Protein AF-A0A2M7YYC1-F1 (afdb_monomer)

Mean predicted aligned error: 11.72 Å

Nearest PDB structures (foldseek):
  7w41-assembly1_A  TM=3.261E-01  e=6.614E+00  Homo sapiens
  8bqs-assembly1_Dc  TM=2.582E-01  e=4.951E+00  Tetrahymena thermophila SB210
  7e6t-assembly1_B  TM=1.106E-01  e=4.410E+00  Homo sapiens

Radius of gyration: 25.17 Å; Cα contacts (8 Å, |Δi|>4): 325; chains: 1; bounding box: 68×41×92 Å

pLDDT: mean 75.89, std 20.36, range [28.2, 98.0]

Structure (mmCIF, N/CA/C/O backbone):
data_AF-A0A2M7YYC1-F1
#
_entry.id   AF-A0A2M7YYC1-F1
#
loop_
_atom_site.group_PDB
_atom_site.id
_atom_site.type_symbol
_atom_site.label_atom_id
_atom_site.label_alt_id
_atom_site.label_comp_id
_atom_site.label_asym_id
_atom_site.label_entity_id
_atom_site.label_seq_id
_atom_site.pdbx_PDB_ins_code
_atom_site.Cartn_x
_atom_site.Cartn_y
_atom_site.Cartn_z
_atom_site.occupancy
_atom_site.B_iso_or_equiv
_atom_site.auth_seq_id
_atom_site.auth_comp_id
_atom_site.auth_asym_id
_atom_site.auth_atom_id
_atom_site.pdbx_PDB_model_num
ATOM 1 N N . MET A 1 1 ? -9.975 9.500 -14.249 1.00 48.72 1 MET A N 1
ATOM 2 C CA . MET A 1 1 ? -8.578 9.624 -13.767 1.00 48.72 1 MET A CA 1
ATOM 3 C C . MET A 1 1 ? -7.617 8.650 -14.474 1.00 48.72 1 MET A C 1
ATOM 5 O O . MET A 1 1 ? -6.516 8.455 -13.987 1.00 48.72 1 MET A O 1
ATOM 9 N N . GLN A 1 2 ? -7.988 8.057 -15.621 1.00 41.44 2 GLN A N 1
ATOM 10 C CA . GLN A 1 2 ? -7.244 6.941 -16.237 1.00 41.44 2 GLN A CA 1
ATOM 11 C C . GLN A 1 2 ? -5.957 7.333 -17.002 1.00 41.44 2 GLN A C 1
ATOM 13 O O . GLN A 1 2 ? -5.265 6.436 -17.459 1.00 41.44 2 GLN A O 1
ATOM 18 N N . GLY A 1 3 ? -5.598 8.621 -17.104 1.00 45.41 3 GLY A N 1
ATOM 19 C CA . GLY A 1 3 ? -4.440 9.079 -17.901 1.00 45.41 3 GLY A CA 1
ATOM 20 C C . GLY A 1 3 ? -3.258 9.686 -17.131 1.00 45.41 3 GLY A C 1
ATOM 21 O O . GLY A 1 3 ? -2.258 10.029 -17.742 1.00 45.41 3 GLY A O 1
ATOM 22 N N . LEU A 1 4 ? -3.332 9.851 -15.802 1.00 49.53 4 LEU A N 1
ATOM 23 C CA . LEU A 1 4 ? -2.303 10.598 -15.042 1.00 49.53 4 LEU A CA 1
ATOM 24 C C . LEU A 1 4 ? -1.160 9.733 -14.490 1.00 49.53 4 LEU A C 1
ATOM 26 O O . LEU A 1 4 ? -0.201 10.255 -13.921 1.00 49.53 4 LEU A O 1
ATOM 30 N N . PHE A 1 5 ? -1.262 8.413 -14.620 1.00 53.91 5 PHE A N 1
ATOM 31 C CA . PHE A 1 5 ? -0.324 7.487 -14.001 1.00 53.91 5 PHE A CA 1
ATOM 32 C C . PHE A 1 5 ? 0.125 6.444 -15.017 1.00 53.91 5 PHE A C 1
ATOM 34 O O . PHE A 1 5 ? -0.611 5.514 -15.351 1.00 53.91 5 PHE A O 1
ATOM 41 N N . GLY A 1 6 ? 1.334 6.651 -15.536 1.00 54.84 6 GLY A N 1
ATOM 42 C CA . GLY A 1 6 ? 1.997 5.748 -16.462 1.00 54.84 6 GLY A CA 1
ATOM 43 C C . GLY A 1 6 ? 3.037 4.929 -15.711 1.00 54.84 6 GLY A C 1
ATOM 44 O O . GLY A 1 6 ? 3.906 5.486 -15.052 1.00 54.84 6 GLY A O 1
ATOM 45 N N . GLY A 1 7 ? 2.948 3.608 -15.802 1.00 67.75 7 GLY A N 1
ATOM 46 C CA . GLY A 1 7 ? 3.924 2.713 -15.198 1.00 67.75 7 GLY A CA 1
ATOM 47 C C . GLY A 1 7 ? 3.618 1.274 -15.568 1.00 67.75 7 GLY A C 1
ATOM 48 O O . GLY A 1 7 ? 2.491 0.817 -15.395 1.00 67.75 7 GLY A O 1
ATOM 49 N N . ILE A 1 8 ? 4.610 0.569 -16.105 1.00 80.12 8 ILE A N 1
ATOM 50 C CA . ILE A 1 8 ? 4.552 -0.884 -16.253 1.00 80.12 8 ILE A CA 1
ATOM 51 C C . ILE A 1 8 ? 5.403 -1.455 -15.130 1.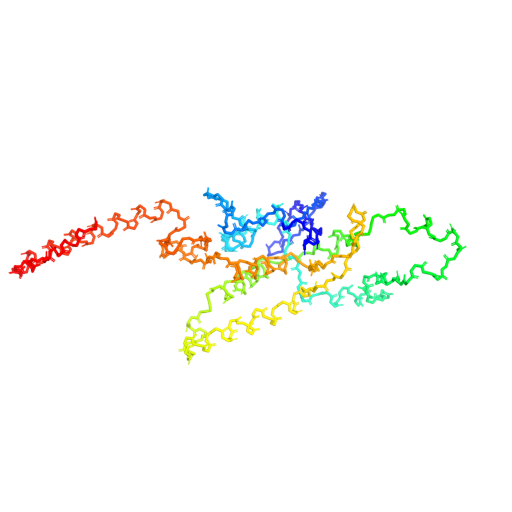00 80.12 8 ILE A C 1
ATOM 53 O O . ILE A 1 8 ? 6.584 -1.133 -15.023 1.00 80.12 8 ILE A O 1
ATOM 57 N N . TRP A 1 9 ? 4.791 -2.291 -14.305 1.00 88.38 9 TRP A N 1
ATOM 58 C CA . TRP A 1 9 ? 5.490 -3.145 -13.359 1.00 88.38 9 TRP A CA 1
ATOM 59 C C . TRP A 1 9 ? 5.355 -4.601 -13.782 1.00 88.38 9 TRP A C 1
ATOM 61 O O . TRP A 1 9 ? 4.551 -4.914 -14.659 1.00 88.38 9 TRP A O 1
ATOM 71 N N . TYR A 1 10 ? 6.125 -5.494 -13.167 1.00 89.38 10 TYR A N 1
ATOM 72 C CA . TYR A 1 10 ? 6.049 -6.917 -13.462 1.00 89.38 10 TYR A CA 1
ATOM 73 C C . TYR A 1 10 ? 5.799 -7.724 -12.196 1.00 89.38 10 TYR A C 1
ATOM 75 O O . TYR A 1 10 ? 6.383 -7.470 -11.143 1.00 89.38 10 TYR A O 1
ATOM 83 N N . ARG A 1 11 ? 4.933 -8.725 -12.323 1.00 93.19 11 ARG A N 1
ATOM 84 C CA . ARG A 1 11 ? 4.768 -9.793 -11.337 1.00 93.19 11 ARG A CA 1
ATOM 85 C C . ARG A 1 11 ? 5.343 -11.087 -11.899 1.00 93.19 11 ARG A C 1
ATOM 87 O O . ARG A 1 11 ? 5.387 -11.271 -13.115 1.00 93.19 11 ARG A O 1
ATOM 94 N N . SER A 1 12 ? 5.787 -11.973 -11.026 1.00 94.56 12 SER A N 1
ATOM 95 C CA . SER A 1 12 ? 6.409 -13.236 -11.414 1.00 94.56 12 SER A CA 1
ATOM 96 C C . SER A 1 12 ? 6.304 -14.241 -10.270 1.00 94.56 12 SER A C 1
ATOM 98 O O . SER A 1 12 ? 5.959 -13.862 -9.152 1.00 94.56 12 SER A O 1
ATOM 100 N N . ALA A 1 13 ? 6.671 -15.501 -10.506 1.00 97.12 13 ALA A N 1
ATOM 101 C CA . ALA A 1 13 ? 6.967 -16.405 -9.393 1.00 97.12 13 ALA A CA 1
ATOM 102 C C . ALA A 1 13 ? 8.151 -15.856 -8.577 1.00 97.12 13 ALA A C 1
ATOM 104 O O . ALA A 1 13 ? 8.950 -15.070 -9.103 1.00 97.12 13 ALA A O 1
ATOM 105 N N . VAL A 1 14 ? 8.286 -16.257 -7.311 1.00 96.44 14 VAL A N 1
ATOM 106 C CA . VAL A 1 14 ? 9.453 -15.885 -6.497 1.00 96.44 14 VAL A CA 1
ATOM 107 C C . VAL A 1 14 ? 10.039 -17.088 -5.760 1.00 96.44 14 VAL A C 1
ATOM 109 O O . VAL A 1 14 ? 9.328 -17.927 -5.216 1.00 96.44 14 VAL A O 1
ATOM 112 N N . GLU A 1 15 ? 11.364 -17.153 -5.696 1.00 96.50 15 GLU A N 1
ATOM 113 C CA . GLU A 1 15 ? 12.107 -18.110 -4.880 1.00 96.50 15 GLU A CA 1
ATOM 114 C C . GLU A 1 15 ? 12.595 -17.442 -3.594 1.00 96.50 15 GLU A C 1
ATOM 116 O O . GLU A 1 15 ? 13.238 -16.390 -3.628 1.00 96.50 15 GLU A O 1
ATOM 121 N N . LEU A 1 16 ? 12.355 -18.085 -2.451 1.00 96.56 16 LEU A N 1
ATOM 122 C CA . LEU A 1 16 ? 12.904 -17.656 -1.167 1.00 96.56 16 LEU A CA 1
ATOM 123 C C . LEU A 1 16 ? 14.193 -18.430 -0.856 1.00 96.56 16 LEU A C 1
ATOM 125 O O . LEU A 1 16 ? 14.162 -19.640 -0.634 1.00 96.56 16 LEU A O 1
ATOM 129 N N . LYS A 1 17 ? 15.331 -17.729 -0.800 1.00 95.56 17 LYS A N 1
ATOM 130 C CA . LYS A 1 17 ? 16.643 -18.280 -0.412 1.00 95.56 17 LYS A CA 1
ATOM 131 C C . LYS A 1 17 ? 17.133 -17.597 0.862 1.00 95.56 17 LYS A C 1
ATOM 133 O O . LYS A 1 17 ? 17.778 -16.549 0.819 1.00 95.56 17 LYS A O 1
ATOM 138 N N . GLY A 1 18 ? 16.811 -18.193 2.009 1.00 94.31 18 GLY A N 1
ATOM 139 C CA . GLY A 1 18 ? 17.050 -17.571 3.312 1.00 94.31 18 GLY A CA 1
ATOM 140 C C . GLY A 1 18 ? 16.181 -16.323 3.475 1.00 94.31 18 GLY A C 1
ATOM 141 O O . GLY A 1 18 ? 14.961 -16.426 3.424 1.00 94.31 18 GLY A O 1
ATOM 142 N N . ASP A 1 19 ? 16.809 -15.155 3.635 1.00 94.00 19 ASP A N 1
ATOM 143 C CA . ASP A 1 19 ? 16.115 -13.858 3.725 1.00 94.00 19 ASP A CA 1
ATOM 144 C C . ASP A 1 19 ? 15.866 -13.201 2.355 1.00 94.00 19 ASP A C 1
ATOM 146 O O . ASP A 1 19 ? 15.199 -12.173 2.275 1.00 94.00 19 ASP A O 1
ATOM 150 N N . LYS A 1 20 ? 16.430 -13.755 1.271 1.00 94.81 20 LYS A N 1
ATOM 151 C CA . LYS A 1 20 ? 16.375 -13.168 -0.076 1.00 94.81 20 LYS A CA 1
ATOM 152 C C . LYS A 1 20 ? 15.181 -13.693 -0.866 1.00 94.81 20 LYS A C 1
ATOM 154 O O . LYS A 1 20 ? 15.019 -14.903 -1.006 1.00 94.81 20 LYS A O 1
ATOM 159 N N . ILE A 1 21 ? 14.409 -12.779 -1.438 1.00 95.06 21 ILE A N 1
ATOM 160 C CA . ILE A 1 21 ? 13.289 -13.020 -2.347 1.00 95.06 21 ILE A CA 1
ATOM 161 C C . ILE A 1 21 ? 13.791 -12.743 -3.763 1.00 95.06 21 ILE A C 1
ATOM 163 O O . ILE A 1 21 ? 14.175 -11.615 -4.082 1.00 95.06 21 ILE A O 1
ATOM 167 N 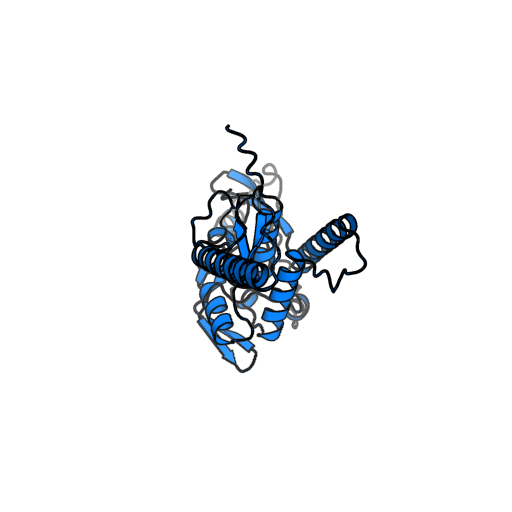N . LEU A 1 22 ? 13.815 -13.780 -4.596 1.00 94.19 22 LEU A N 1
ATOM 168 C CA . LEU A 1 22 ? 14.325 -13.735 -5.962 1.00 94.19 22 LEU A CA 1
ATOM 169 C C . LEU A 1 22 ? 13.158 -13.892 -6.939 1.00 94.19 22 LEU A C 1
ATOM 171 O O . LEU A 1 22 ? 12.531 -14.948 -6.933 1.00 94.19 22 LEU A O 1
ATOM 175 N N . PRO A 1 23 ? 12.840 -12.895 -7.771 1.00 94.25 23 PRO A N 1
ATOM 176 C CA . PRO A 1 23 ? 11.812 -13.061 -8.786 1.00 94.25 23 PRO A CA 1
ATOM 177 C C . PRO A 1 23 ? 12.308 -13.967 -9.925 1.00 94.25 23 PRO A C 1
ATOM 179 O O . PRO A 1 23 ? 13.473 -13.908 -10.320 1.00 94.25 23 PRO A O 1
ATOM 182 N N . VAL A 1 24 ? 11.426 -14.833 -10.427 1.00 94.12 24 VAL A N 1
ATOM 183 C CA . VAL A 1 24 ? 11.726 -15.884 -11.409 1.00 94.12 24 VAL A CA 1
ATOM 184 C C . VAL A 1 24 ? 10.802 -15.747 -12.624 1.00 94.12 24 VAL A C 1
ATOM 186 O O . VAL A 1 24 ? 9.588 -15.663 -12.435 1.00 94.12 24 VAL A O 1
ATOM 189 N N . PRO A 1 25 ? 11.333 -15.765 -13.864 1.00 92.44 25 PRO A N 1
ATOM 190 C CA . PRO A 1 25 ? 10.525 -15.743 -15.081 1.00 92.44 25 PRO A CA 1
ATOM 191 C C . PRO A 1 25 ? 9.455 -16.856 -15.132 1.00 92.44 25 PRO A C 1
ATOM 193 O O . PRO A 1 25 ? 9.671 -17.937 -14.582 1.00 92.44 25 PRO A O 1
ATOM 196 N N . PRO A 1 26 ? 8.342 -16.657 -15.864 1.00 94.69 26 PRO A N 1
ATOM 197 C CA . PRO A 1 26 ? 8.053 -15.510 -16.724 1.00 94.69 26 PRO A CA 1
ATOM 198 C C . PRO A 1 26 ? 7.614 -14.261 -15.946 1.00 94.69 26 PRO A C 1
ATOM 200 O O . PRO A 1 26 ? 6.964 -14.347 -14.906 1.00 94.69 26 PRO A O 1
ATOM 203 N N . PHE A 1 27 ? 7.956 -13.091 -16.487 1.00 90.00 27 PHE A N 1
ATOM 204 C CA . PHE A 1 27 ? 7.537 -11.793 -15.961 1.00 90.00 27 PHE A CA 1
ATOM 205 C C . PHE A 1 27 ? 6.280 -11.309 -16.681 1.00 90.00 27 PHE A C 1
ATOM 207 O O . PHE A 1 27 ? 6.279 -11.133 -17.900 1.00 90.00 27 PHE A O 1
ATOM 214 N N . GLU A 1 28 ? 5.216 -11.062 -15.925 1.00 90.69 28 GLU A N 1
ATOM 215 C CA . GLU A 1 28 ? 3.942 -10.581 -16.448 1.00 90.69 28 GLU A CA 1
ATOM 216 C C . GLU A 1 28 ? 3.800 -9.072 -16.211 1.00 90.69 28 GLU A C 1
ATOM 218 O O . GLU A 1 28 ? 3.708 -8.650 -15.052 1.00 90.69 28 GLU A O 1
ATOM 223 N N . PRO A 1 29 ? 3.768 -8.244 -17.273 1.00 89.44 29 PRO A N 1
ATOM 224 C CA . PRO A 1 29 ? 3.603 -6.807 -17.128 1.00 89.44 29 PRO A CA 1
ATOM 225 C C . PRO A 1 29 ? 2.178 -6.448 -16.693 1.00 89.44 29 PRO A C 1
ATOM 227 O O . PRO A 1 29 ? 1.204 -7.019 -17.184 1.00 89.44 29 PRO A O 1
ATOM 230 N N . TYR A 1 30 ? 2.046 -5.446 -15.831 1.00 87.94 30 TYR A N 1
ATOM 231 C CA . TYR A 1 30 ? 0.768 -4.862 -15.428 1.00 87.94 30 TYR A CA 1
ATOM 232 C C . TYR A 1 30 ? 0.946 -3.394 -15.006 1.00 87.94 30 TYR A C 1
ATOM 234 O O . TYR A 1 30 ? 2.067 -2.951 -14.760 1.00 87.94 30 TYR A O 1
ATOM 242 N N . ASN A 1 31 ? -0.145 -2.625 -14.916 1.00 85.88 31 ASN A N 1
ATOM 243 C CA . ASN A 1 31 ? -0.106 -1.269 -14.366 1.00 85.88 31 ASN A CA 1
ATOM 244 C C . ASN A 1 31 ? -0.475 -1.297 -12.868 1.00 85.88 31 ASN A C 1
ATOM 246 O O . ASN A 1 31 ? -1.603 -1.675 -12.532 1.00 85.88 31 ASN A O 1
ATOM 250 N N . PRO A 1 32 ? 0.411 -0.868 -11.944 1.00 89.06 32 PRO A N 1
ATOM 251 C CA . PRO A 1 32 ? 0.092 -0.788 -10.518 1.00 89.06 32 PRO A CA 1
ATOM 252 C C . PRO A 1 32 ? -1.184 -0.003 -10.199 1.00 89.06 32 PRO A C 1
ATOM 254 O O . PRO A 1 32 ? -1.903 -0.356 -9.264 1.00 89.06 32 PRO A O 1
ATOM 257 N N . PHE A 1 33 ? -1.511 1.027 -10.983 1.00 87.12 33 PHE A N 1
ATOM 258 C CA . PHE A 1 33 ? -2.687 1.867 -10.750 1.00 87.12 33 PHE A CA 1
ATOM 259 C C . PHE A 1 33 ? -4.016 1.212 -11.124 1.00 87.12 33 PHE A C 1
ATOM 261 O O . PHE A 1 33 ? -5.052 1.674 -10.648 1.00 87.12 33 PHE A O 1
ATOM 268 N N . ASP A 1 34 ? -4.020 0.086 -11.841 1.00 86.88 34 ASP A N 1
ATOM 269 C CA . ASP A 1 34 ? -5.243 -0.715 -12.019 1.00 86.88 34 ASP A CA 1
ATOM 270 C C . ASP A 1 34 ? -5.767 -1.245 -10.667 1.00 86.88 34 ASP A C 1
ATOM 272 O O . ASP A 1 34 ? -6.968 -1.488 -10.469 1.00 86.88 34 ASP A O 1
ATOM 276 N N . LEU A 1 35 ? -4.855 -1.373 -9.697 1.00 90.75 35 LEU A N 1
ATOM 277 C CA . LEU A 1 35 ? -5.117 -1.792 -8.324 1.00 90.75 35 LEU A CA 1
ATOM 278 C C . LEU A 1 35 ? -5.386 -0.615 -7.379 1.00 90.75 35 LEU A C 1
ATOM 280 O O . LEU A 1 35 ? -5.694 -0.843 -6.210 1.00 90.75 35 LEU A O 1
ATOM 284 N N . TYR A 1 36 ? -5.291 0.632 -7.846 1.00 89.56 36 TYR A N 1
ATOM 285 C CA . TYR A 1 36 ? -5.658 1.798 -7.050 1.00 89.56 36 TYR A CA 1
ATOM 286 C C . TYR A 1 36 ? -7.185 1.946 -7.005 1.00 89.56 36 TYR A C 1
ATOM 288 O O . TYR A 1 36 ? -7.873 1.830 -8.022 1.00 89.56 36 TYR A O 1
ATOM 296 N N . LYS A 1 37 ? -7.730 2.186 -5.808 1.00 87.50 37 LYS A N 1
ATOM 297 C CA . LYS A 1 37 ? -9.162 2.397 -5.571 1.00 87.50 37 LYS A CA 1
ATOM 298 C C . LYS A 1 37 ? -9.327 3.652 -4.732 1.00 87.50 37 LYS A C 1
ATOM 300 O O . LYS A 1 37 ? -8.909 3.671 -3.581 1.00 87.50 37 LYS A O 1
ATOM 305 N N . SER A 1 38 ? 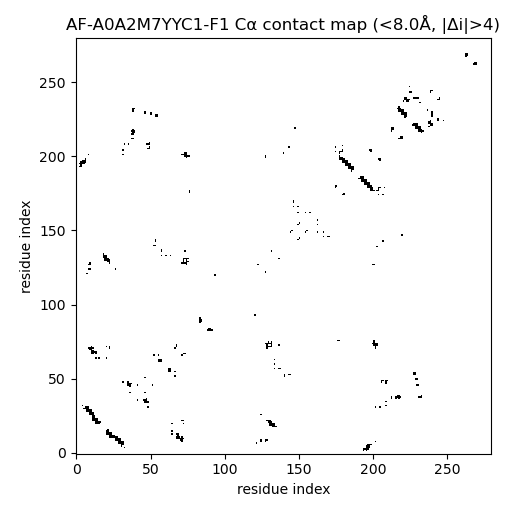-9.950 4.684 -5.291 1.00 84.25 38 SER A N 1
ATOM 306 C CA . SER A 1 38 ? -10.195 5.927 -4.558 1.00 84.25 38 SER A CA 1
ATOM 307 C C . SER A 1 38 ? -11.249 5.726 -3.460 1.00 84.25 38 SER A C 1
ATOM 309 O O . SER A 1 38 ? -12.092 4.830 -3.535 1.00 84.25 38 SER A O 1
ATOM 311 N N . ALA A 1 39 ? -11.265 6.591 -2.446 1.00 79.31 39 ALA A N 1
ATOM 312 C CA . ALA A 1 39 ? -12.226 6.496 -1.343 1.00 79.31 39 ALA A CA 1
ATOM 313 C C . ALA A 1 39 ? -13.706 6.527 -1.766 1.00 79.31 39 ALA A C 1
ATOM 315 O O . ALA A 1 39 ? -14.547 6.024 -1.019 1.00 79.31 39 ALA A O 1
ATOM 316 N N . SER A 1 40 ? -14.033 7.131 -2.915 1.00 75.75 40 SER A N 1
ATOM 317 C CA . SER A 1 40 ? -15.399 7.133 -3.454 1.00 75.75 40 SER A CA 1
ATOM 318 C C . SER A 1 40 ? -15.775 5.814 -4.123 1.00 75.75 40 SER A C 1
ATOM 320 O O . SER A 1 40 ? -16.957 5.483 -4.174 1.00 75.75 40 SER A O 1
ATOM 322 N N . ASP A 1 41 ? -14.782 5.062 -4.595 1.00 76.69 41 ASP A N 1
ATOM 323 C CA . ASP A 1 41 ? -14.981 3.902 -5.463 1.00 76.69 41 ASP A CA 1
ATOM 324 C C . ASP A 1 41 ? -14.781 2.573 -4.721 1.00 76.69 41 ASP A C 1
ATOM 326 O O . ASP A 1 41 ? -15.229 1.529 -5.195 1.00 76.69 41 ASP A O 1
ATOM 330 N N . VAL A 1 42 ? -14.128 2.597 -3.550 1.00 78.12 42 VAL A N 1
ATOM 331 C CA . VAL A 1 42 ? -13.853 1.400 -2.742 1.00 78.12 42 VAL A CA 1
ATOM 332 C C . VAL A 1 42 ? -15.153 0.715 -2.324 1.00 78.12 42 VAL A C 1
ATOM 334 O O . VAL A 1 42 ? -15.919 1.214 -1.491 1.00 78.12 42 VAL A O 1
ATOM 337 N N . ARG A 1 43 ? -15.364 -0.498 -2.843 1.00 75.62 43 ARG A N 1
ATOM 338 C CA . ARG A 1 43 ? -16.383 -1.413 -2.320 1.00 75.62 43 ARG A CA 1
ATOM 339 C C . ARG A 1 43 ? -15.894 -2.069 -1.035 1.00 75.62 43 ARG A C 1
ATOM 341 O O . ARG A 1 43 ? -14.700 -2.177 -0.760 1.00 75.62 43 ARG A O 1
ATOM 348 N N . GLN A 1 44 ? -16.833 -2.545 -0.222 1.00 66.69 44 GLN A N 1
ATOM 349 C CA . GLN A 1 44 ? -16.498 -3.216 1.029 1.00 66.69 44 GLN A CA 1
ATOM 350 C C . GLN A 1 44 ? -15.614 -4.449 0.770 1.00 66.69 44 GLN A C 1
ATOM 352 O O . GLN A 1 44 ? -16.069 -5.429 0.191 1.00 66.69 44 GLN A O 1
ATOM 357 N N . GLY A 1 45 ? -14.373 -4.411 1.262 1.00 70.31 45 GLY A N 1
ATOM 358 C CA . GLY A 1 45 ? -13.399 -5.499 1.120 1.00 70.31 45 GLY A CA 1
ATOM 359 C C . GLY A 1 45 ? -12.334 -5.256 0.052 1.00 70.31 45 GLY A C 1
ATOM 360 O O . GLY A 1 45 ? -11.305 -5.922 0.096 1.00 70.31 45 GLY A O 1
ATOM 361 N N . GLU A 1 46 ? -12.527 -4.279 -0.833 1.00 82.38 46 GLU A N 1
ATOM 362 C CA . GLU A 1 46 ? -11.499 -3.849 -1.779 1.00 82.38 46 GLU A CA 1
ATOM 363 C C . GLU A 1 46 ? -10.476 -2.941 -1.094 1.00 82.38 46 GLU A C 1
ATOM 365 O O . GLU A 1 46 ? -10.787 -2.219 -0.138 1.00 82.38 46 GLU A O 1
ATOM 370 N N . ARG A 1 47 ? -9.231 -2.997 -1.568 1.00 86.50 47 ARG A N 1
ATOM 371 C CA . ARG A 1 47 ? -8.120 -2.206 -1.044 1.00 86.50 47 ARG A CA 1
ATOM 372 C C . ARG A 1 47 ? -7.189 -1.800 -2.169 1.00 86.50 47 ARG A C 1
ATOM 374 O O . ARG A 1 47 ? -6.893 -2.607 -3.045 1.00 86.50 47 ARG A O 1
ATOM 381 N N . SER A 1 48 ? -6.704 -0.567 -2.087 1.00 92.19 48 SER A N 1
ATOM 382 C CA . SER A 1 48 ? -5.571 -0.114 -2.885 1.00 92.19 48 SER A CA 1
ATOM 383 C C . SER A 1 48 ? -4.320 -0.923 -2.544 1.00 92.19 48 SER A C 1
ATOM 385 O O . SER A 1 48 ? -4.154 -1.376 -1.407 1.00 92.19 48 SER A O 1
ATOM 387 N N . LEU A 1 49 ? -3.413 -1.062 -3.509 1.00 94.69 49 LEU A N 1
ATOM 388 C CA . LEU A 1 49 ? -2.212 -1.888 -3.375 1.00 94.69 49 LEU A CA 1
ATOM 389 C C . LEU A 1 49 ? -1.360 -1.549 -2.137 1.00 94.69 49 LEU A C 1
ATOM 391 O O . LEU A 1 49 ? -0.913 -2.450 -1.431 1.00 94.69 49 LEU A O 1
ATOM 395 N N . TYR A 1 50 ? -1.189 -0.268 -1.804 1.00 94.62 50 TYR A N 1
ATOM 396 C CA . TYR A 1 50 ? -0.420 0.128 -0.617 1.00 94.62 50 TYR A CA 1
ATOM 397 C C . TYR A 1 50 ? -1.070 -0.347 0.704 1.00 94.62 50 TYR A C 1
ATOM 399 O O . TYR A 1 50 ? -0.370 -0.649 1.669 1.00 94.62 50 TYR A O 1
ATOM 407 N N . LEU A 1 51 ? -2.403 -0.483 0.762 1.00 94.19 51 LEU A N 1
ATOM 408 C CA . LEU A 1 51 ? -3.106 -1.055 1.919 1.00 94.19 51 LEU A CA 1
ATOM 409 C C . LEU A 1 51 ? -2.987 -2.582 1.970 1.00 94.19 51 LEU A C 1
ATOM 411 O O . LEU A 1 51 ? -2.943 -3.141 3.067 1.00 94.19 51 LEU A O 1
ATOM 415 N N . GLU A 1 52 ? -2.943 -3.255 0.815 1.00 95.81 52 GLU A N 1
ATOM 416 C CA . GLU A 1 52 ? -2.608 -4.684 0.740 1.00 95.81 52 GLU A CA 1
ATOM 417 C C . GLU A 1 52 ? -1.194 -4.918 1.283 1.00 95.81 52 GLU A C 1
ATOM 419 O O . GLU A 1 52 ? -1.017 -5.750 2.169 1.00 95.81 52 GLU A O 1
ATOM 424 N N . PHE A 1 53 ? -0.224 -4.108 0.853 1.00 96.88 53 PHE A N 1
ATOM 425 C CA . PHE A 1 53 ? 1.155 -4.148 1.340 1.00 96.88 53 PHE A CA 1
ATOM 426 C C . PHE A 1 53 ? 1.251 -3.948 2.861 1.00 96.88 53 PHE A C 1
ATOM 428 O O . PHE A 1 53 ? 1.892 -4.728 3.565 1.00 96.88 53 PHE A O 1
ATOM 435 N N . LEU A 1 54 ? 0.548 -2.956 3.416 1.00 95.69 54 LEU A N 1
ATOM 436 C CA . LEU A 1 54 ? 0.524 -2.700 4.864 1.00 95.69 54 LEU A CA 1
ATOM 437 C C . LEU A 1 54 ? -0.146 -3.809 5.689 1.00 95.69 54 LEU A C 1
ATOM 439 O O . LEU A 1 54 ? 0.066 -3.877 6.907 1.00 95.69 54 LEU A O 1
ATOM 443 N N . ALA A 1 55 ? -0.985 -4.631 5.053 1.00 94.88 55 ALA A N 1
ATOM 444 C CA . ALA A 1 55 ? -1.711 -5.719 5.694 1.00 94.88 55 ALA A CA 1
ATOM 445 C C . ALA A 1 55 ? -0.913 -7.029 5.777 1.00 94.88 55 ALA A C 1
ATOM 447 O O . ALA A 1 55 ? -1.339 -7.903 6.535 1.00 94.88 55 ALA A O 1
ATOM 448 N N . VAL A 1 56 ? 0.195 -7.145 5.035 1.00 96.56 56 VAL A N 1
ATOM 449 C CA . VAL A 1 56 ? 1.115 -8.291 5.071 1.00 96.56 56 VAL A CA 1
ATOM 450 C C . VAL A 1 56 ? 1.779 -8.382 6.442 1.00 96.56 56 VAL A C 1
ATOM 452 O O . VAL A 1 56 ? 2.337 -7.396 6.935 1.00 96.56 56 VAL A O 1
ATOM 455 N N . ASP A 1 57 ? 1.740 -9.562 7.057 1.00 96.44 57 ASP A N 1
ATOM 456 C CA . ASP A 1 57 ? 2.541 -9.871 8.237 1.00 96.44 57 ASP A CA 1
ATOM 457 C C . ASP A 1 57 ? 3.973 -10.209 7.811 1.00 96.44 57 ASP A C 1
ATOM 459 O O . ASP A 1 57 ? 4.293 -11.344 7.458 1.00 96.44 57 ASP A O 1
ATOM 463 N N . ALA A 1 58 ? 4.843 -9.199 7.808 1.00 95.69 58 ALA A N 1
ATOM 464 C CA . ALA A 1 58 ? 6.205 -9.346 7.315 1.00 95.69 58 ALA A CA 1
ATOM 465 C C . ALA A 1 58 ? 7.082 -10.265 8.192 1.00 95.69 58 ALA A C 1
ATOM 467 O O . ALA A 1 58 ? 8.155 -10.679 7.759 1.00 95.69 58 ALA A O 1
ATOM 468 N N . ASP A 1 59 ? 6.640 -10.622 9.405 1.00 96.00 59 ASP A N 1
ATOM 469 C CA . ASP A 1 59 ? 7.304 -11.630 10.242 1.00 96.00 59 ASP A CA 1
ATOM 470 C C . ASP A 1 59 ? 7.056 -13.065 9.756 1.00 96.00 59 ASP A C 1
ATOM 472 O O . ASP A 1 59 ? 7.735 -13.994 10.196 1.00 96.00 59 ASP A O 1
ATOM 476 N N . LYS A 1 60 ? 6.128 -13.255 8.811 1.00 97.50 60 LYS A N 1
ATOM 477 C CA . LYS A 1 60 ? 5.858 -14.536 8.162 1.00 97.50 60 LYS A CA 1
ATOM 478 C C . LYS A 1 60 ? 6.337 -14.500 6.709 1.00 97.50 60 LYS A C 1
ATOM 480 O O . LYS A 1 60 ? 5.629 -13.963 5.856 1.00 97.50 60 LYS A O 1
ATOM 485 N N . PRO A 1 61 ? 7.471 -15.149 6.382 1.00 96.75 61 PRO A N 1
ATOM 486 C CA . PRO A 1 61 ? 8.023 -15.159 5.025 1.00 96.75 61 PRO A CA 1
ATOM 487 C C . PRO A 1 61 ? 7.016 -15.556 3.939 1.00 96.75 61 PRO A C 1
ATOM 489 O O . PRO A 1 61 ? 7.012 -14.976 2.860 1.00 96.75 61 PRO A O 1
ATOM 492 N N . VAL A 1 62 ? 6.109 -16.490 4.245 1.00 97.38 62 VAL A N 1
ATOM 493 C CA . VAL A 1 62 ? 5.056 -16.944 3.322 1.00 97.38 62 VAL A CA 1
ATOM 494 C C . VAL A 1 62 ? 4.107 -15.810 2.919 1.00 97.38 62 VAL A C 1
ATOM 496 O O . VAL A 1 62 ? 3.716 -15.729 1.760 1.00 97.38 62 VAL A O 1
ATOM 499 N N . GLU A 1 63 ? 3.737 -14.910 3.837 1.00 97.88 63 GLU A N 1
ATOM 500 C CA . GLU A 1 63 ? 2.860 -13.782 3.493 1.00 97.88 63 GLU A CA 1
ATOM 501 C C . GLU A 1 63 ? 3.582 -12.762 2.597 1.00 97.88 63 GLU A C 1
ATOM 503 O O . GLU A 1 63 ? 2.968 -12.203 1.688 1.00 97.88 63 GLU A O 1
ATOM 508 N N . VAL A 1 64 ? 4.889 -12.567 2.808 1.00 97.75 64 VAL A N 1
ATOM 509 C CA . VAL A 1 64 ? 5.731 -11.697 1.974 1.00 97.75 64 VAL A CA 1
ATOM 510 C C . VAL A 1 64 ? 5.897 -12.278 0.571 1.00 97.75 64 VAL A C 1
ATOM 512 O O . VAL A 1 64 ? 5.680 -11.568 -0.407 1.00 97.75 64 VAL A O 1
ATOM 515 N N . VAL A 1 65 ? 6.209 -13.572 0.463 1.00 97.38 65 VAL A N 1
ATOM 516 C CA . VAL A 1 65 ? 6.285 -14.305 -0.812 1.00 97.38 65 VAL A CA 1
ATOM 517 C C . VAL A 1 65 ? 4.969 -14.181 -1.576 1.00 97.38 65 VAL A C 1
ATOM 519 O O . VAL A 1 65 ? 4.971 -13.690 -2.700 1.00 97.38 65 VAL A O 1
ATOM 522 N N . ASN A 1 66 ? 3.837 -14.483 -0.932 1.00 98.00 66 ASN A N 1
ATOM 523 C CA . ASN A 1 66 ? 2.515 -14.371 -1.555 1.00 98.00 66 ASN A CA 1
ATOM 524 C C . ASN A 1 66 ? 2.212 -12.951 -2.057 1.00 98.00 66 ASN A C 1
ATOM 526 O O . ASN A 1 66 ? 1.543 -12.779 -3.075 1.00 98.00 66 ASN A O 1
ATOM 530 N N . PHE A 1 67 ? 2.657 -11.916 -1.340 1.00 97.81 67 PHE A N 1
ATOM 531 C CA . PHE A 1 67 ? 2.529 -10.539 -1.812 1.00 97.81 67 PHE A CA 1
ATOM 532 C C . PHE A 1 67 ? 3.375 -10.307 -3.072 1.00 97.81 67 PHE A C 1
ATOM 534 O O . PHE A 1 67 ? 2.860 -9.788 -4.063 1.00 97.81 67 PHE A O 1
ATOM 541 N N . CYS A 1 68 ? 4.642 -10.726 -3.050 1.00 97.00 68 CYS A N 1
ATOM 542 C CA . CYS A 1 68 ? 5.579 -10.520 -4.154 1.00 97.00 68 CYS A CA 1
ATOM 543 C C . CYS A 1 68 ? 5.191 -11.301 -5.412 1.00 97.00 68 CYS A C 1
ATOM 545 O O . CYS A 1 68 ? 5.388 -10.805 -6.512 1.00 97.00 68 CYS A O 1
ATOM 547 N N . GLU A 1 69 ? 4.592 -12.483 -5.287 1.00 97.19 69 GLU A N 1
ATOM 548 C CA . GLU A 1 69 ? 4.096 -13.220 -6.457 1.00 97.19 69 GLU A CA 1
ATOM 549 C C . GLU A 1 69 ? 2.891 -12.533 -7.100 1.00 97.19 69 GLU A C 1
ATOM 551 O O . GLU A 1 69 ? 2.744 -12.491 -8.321 1.00 97.19 69 GLU A O 1
ATOM 556 N N . ARG A 1 70 ? 2.017 -11.951 -6.273 1.00 97.06 70 ARG A N 1
ATOM 557 C CA . ARG A 1 70 ? 0.806 -11.275 -6.752 1.00 97.06 70 ARG A CA 1
ATOM 558 C C . ARG A 1 70 ? 1.106 -9.932 -7.407 1.00 97.06 70 ARG A C 1
ATOM 560 O O . ARG A 1 70 ? 0.426 -9.570 -8.368 1.00 97.06 70 ARG A O 1
ATOM 567 N N . PHE A 1 71 ? 2.065 -9.189 -6.863 1.00 96.50 71 PHE A N 1
ATOM 568 C CA . PHE A 1 71 ? 2.286 -7.782 -7.204 1.00 96.50 71 PHE A CA 1
ATOM 569 C C . PHE A 1 71 ? 3.723 -7.464 -7.631 1.00 96.50 71 PHE A C 1
ATOM 571 O O . PHE A 1 71 ? 4.021 -6.328 -7.952 1.00 96.50 71 PHE A O 1
ATOM 578 N N . GLY A 1 72 ? 4.624 -8.436 -7.658 1.00 94.81 72 GLY A N 1
ATOM 579 C CA . GLY A 1 72 ? 6.043 -8.187 -7.881 1.00 94.81 72 GLY A CA 1
ATOM 580 C C . GLY A 1 72 ? 6.785 -7.764 -6.612 1.00 94.81 72 GLY A C 1
ATOM 581 O O . GLY A 1 72 ? 6.208 -7.374 -5.593 1.00 94.81 72 GLY A O 1
ATOM 582 N N . VAL A 1 73 ? 8.109 -7.866 -6.684 1.00 94.06 73 VAL A N 1
ATOM 583 C CA . VAL A 1 73 ? 9.026 -7.305 -5.683 1.00 94.06 73 VAL A CA 1
ATOM 584 C C . VAL A 1 73 ? 8.944 -5.777 -5.679 1.00 94.06 73 VAL A C 1
ATOM 586 O O . VAL A 1 73 ? 8.529 -5.171 -6.667 1.00 94.06 73 VAL A O 1
ATOM 589 N N . LEU A 1 74 ? 9.328 -5.146 -4.566 1.00 90.06 74 LEU A N 1
ATOM 590 C CA . LEU A 1 74 ? 9.111 -3.713 -4.375 1.00 90.06 74 LEU A CA 1
ATOM 591 C C . LEU A 1 74 ? 10.080 -2.825 -5.168 1.00 90.06 74 LEU A C 1
ATOM 593 O O . LEU A 1 74 ? 9.774 -1.654 -5.365 1.00 90.06 74 LEU A O 1
ATOM 597 N N . GLY A 1 75 ? 11.210 -3.370 -5.626 1.00 80.44 75 GLY A N 1
ATOM 598 C CA . GLY A 1 75 ? 12.344 -2.591 -6.134 1.00 80.44 75 GLY A CA 1
ATOM 599 C C . GLY A 1 75 ? 13.156 -1.954 -4.993 1.00 80.44 75 GLY A C 1
ATOM 600 O O . GLY A 1 75 ? 12.703 -1.900 -3.844 1.00 80.44 75 GLY A O 1
ATOM 601 N N . HIS A 1 76 ? 14.398 -1.545 -5.274 1.00 66.94 76 HIS A N 1
ATOM 602 C CA . HIS A 1 76 ? 15.359 -1.132 -4.244 1.00 66.94 76 HIS A CA 1
ATOM 603 C C . HIS A 1 76 ? 15.950 0.256 -4.523 1.00 66.94 76 HIS A C 1
ATOM 605 O O . HIS A 1 76 ? 16.566 0.458 -5.563 1.00 66.94 76 HIS A O 1
ATOM 611 N N . ALA A 1 77 ? 15.834 1.161 -3.544 1.00 50.81 77 ALA A N 1
ATOM 612 C CA . ALA A 1 77 ? 16.391 2.518 -3.579 1.00 50.81 77 ALA A CA 1
ATOM 613 C C . ALA A 1 77 ? 17.924 2.598 -3.382 1.00 50.81 77 ALA A C 1
ATOM 615 O O . ALA A 1 77 ? 18.530 3.602 -3.726 1.00 50.81 77 ALA A O 1
ATOM 616 N N . GLU A 1 78 ? 18.579 1.567 -2.829 1.00 49.69 78 GLU A N 1
ATOM 617 C CA . GLU A 1 78 ? 20.000 1.661 -2.428 1.00 49.69 78 GLU A CA 1
ATOM 618 C C . GLU A 1 78 ? 20.998 1.271 -3.530 1.00 49.69 78 GLU A C 1
ATOM 620 O O . GLU A 1 78 ? 22.200 1.435 -3.350 1.00 49.69 78 GLU A O 1
ATOM 625 N N . LYS A 1 79 ? 20.538 0.721 -4.661 1.00 47.47 79 LYS A N 1
ATOM 626 C CA . LYS A 1 79 ? 21.428 0.097 -5.657 1.00 47.47 79 LYS A CA 1
ATOM 627 C C . LYS A 1 79 ? 21.212 0.549 -7.096 1.00 47.47 79 LYS A C 1
ATOM 629 O O . LYS A 1 79 ? 21.847 -0.004 -7.991 1.00 47.47 79 LYS A O 1
ATOM 634 N N . THR A 1 80 ? 20.370 1.549 -7.341 1.00 47.84 80 THR A N 1
ATOM 635 C CA . THR A 1 80 ? 20.255 2.122 -8.686 1.00 47.84 80 THR A CA 1
ATOM 636 C C . THR A 1 80 ? 21.616 2.649 -9.146 1.00 47.84 80 THR A C 1
ATOM 638 O O . THR A 1 80 ? 22.009 2.346 -10.260 1.00 47.84 80 THR A O 1
ATOM 641 N N . GLU A 1 81 ? 22.403 3.303 -8.283 1.00 40.41 81 GLU A N 1
ATOM 642 C CA . GLU A 1 81 ? 23.743 3.800 -8.649 1.00 40.41 81 GLU A CA 1
ATOM 643 C C . GLU A 1 81 ? 24.770 2.671 -8.897 1.00 40.41 81 GLU A C 1
ATOM 645 O O . GLU A 1 81 ? 25.383 2.633 -9.958 1.00 40.41 81 GLU A O 1
ATOM 650 N N . GLU A 1 82 ? 24.890 1.671 -8.012 1.00 39.72 82 GLU A N 1
ATOM 651 C CA . GLU A 1 82 ? 25.868 0.572 -8.186 1.00 39.72 82 GLU A CA 1
ATOM 652 C C . GLU A 1 82 ? 25.623 -0.317 -9.423 1.00 39.72 82 GLU A C 1
ATOM 654 O O . GLU A 1 82 ? 26.575 -0.870 -9.971 1.00 39.72 82 GLU A O 1
ATOM 659 N N . TRP A 1 83 ? 24.374 -0.483 -9.878 1.00 40.06 83 TRP A N 1
ATOM 660 C CA . TRP A 1 83 ? 24.081 -1.229 -11.116 1.00 40.06 83 TRP A CA 1
ATOM 661 C C . TRP A 1 83 ? 24.147 -0.363 -12.376 1.00 40.06 83 TRP A C 1
ATOM 663 O O . TRP A 1 83 ? 24.283 -0.905 -13.472 1.00 40.06 83 TRP A O 1
ATOM 673 N N . LEU A 1 84 ? 24.065 0.962 -12.234 1.00 40.59 84 LEU A N 1
ATOM 674 C CA . LEU A 1 84 ? 24.317 1.909 -13.321 1.00 40.59 84 LEU A CA 1
ATOM 675 C C . LEU A 1 84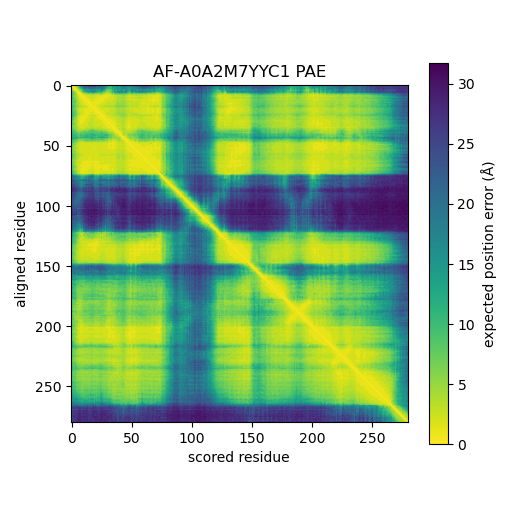 ? 25.823 2.108 -13.568 1.00 40.59 84 LEU A C 1
ATOM 677 O O . LEU A 1 84 ? 26.191 2.443 -14.690 1.00 40.59 84 LEU A O 1
ATOM 681 N N . ASP A 1 85 ? 26.666 1.828 -12.567 1.00 39.59 85 ASP A N 1
ATOM 682 C CA . ASP A 1 85 ? 28.126 2.012 -12.613 1.00 39.59 85 ASP A CA 1
ATOM 683 C C . ASP A 1 85 ? 28.931 0.706 -12.835 1.00 39.59 85 ASP A C 1
ATOM 685 O O . ASP A 1 85 ? 30.165 0.707 -12.820 1.00 39.59 85 ASP A O 1
ATOM 689 N N . GLY A 1 86 ? 28.259 -0.426 -13.078 1.00 33.97 86 GLY A N 1
ATOM 690 C CA . GLY A 1 86 ? 28.895 -1.715 -13.370 1.00 33.97 86 GLY A CA 1
ATOM 691 C C . GLY A 1 86 ? 29.604 -1.746 -14.733 1.00 33.97 86 GLY A C 1
ATOM 692 O O . GLY A 1 86 ? 28.960 -1.875 -15.770 1.00 33.97 86 GLY A O 1
ATOM 693 N N . GLU A 1 87 ? 30.936 -1.629 -14.703 1.00 36.31 87 GLU A N 1
ATOM 694 C CA . GLU A 1 87 ? 31.928 -1.869 -15.770 1.00 36.31 87 GLU A CA 1
ATOM 695 C C . GLU A 1 87 ? 31.486 -1.547 -17.216 1.00 36.31 87 GLU A C 1
ATOM 697 O O . GLU A 1 87 ? 31.231 -2.421 -18.043 1.00 36.31 87 GLU A O 1
ATOM 702 N N . GLY A 1 88 ? 31.487 -0.254 -17.558 1.00 37.62 88 GLY A N 1
ATOM 703 C CA . GLY A 1 88 ? 31.500 0.220 -18.950 1.00 37.62 88 GLY A CA 1
ATOM 704 C C . GLY A 1 88 ? 30.146 0.605 -19.549 1.00 37.62 88 GLY A C 1
ATOM 705 O O . GLY A 1 88 ? 30.106 1.118 -20.670 1.00 37.62 88 GLY A O 1
ATOM 706 N N . GLY A 1 89 ? 29.047 0.429 -18.817 1.00 34.59 89 GLY A N 1
ATOM 707 C CA . GLY A 1 89 ? 27.776 1.063 -19.150 1.00 34.59 89 GLY A CA 1
ATOM 708 C C . GLY A 1 89 ? 27.808 2.526 -18.724 1.00 34.59 89 GLY A C 1
ATOM 709 O O . GLY A 1 89 ? 28.098 2.825 -17.574 1.00 34.59 89 GLY A O 1
ATOM 710 N N . GLN A 1 90 ? 27.519 3.460 -19.630 1.00 35.81 90 GLN A N 1
ATOM 711 C CA . GLN A 1 90 ? 27.102 4.795 -19.198 1.00 35.81 90 GLN A CA 1
ATOM 712 C C . GLN A 1 90 ? 25.958 4.640 -18.183 1.00 35.81 90 GLN A C 1
ATOM 714 O O . GLN A 1 90 ? 25.167 3.704 -18.359 1.00 35.81 90 GLN A O 1
ATOM 719 N N . PRO A 1 91 ? 25.799 5.544 -17.193 1.00 35.50 91 PRO A N 1
ATOM 720 C CA . PRO A 1 91 ? 24.575 5.566 -16.409 1.00 35.50 91 PRO A CA 1
ATOM 721 C C . PRO A 1 91 ? 23.434 5.544 -17.419 1.00 35.50 91 PRO A C 1
ATOM 723 O O . PRO A 1 91 ? 23.397 6.407 -18.303 1.00 35.50 91 PRO A O 1
ATOM 726 N N . PHE A 1 92 ? 22.569 4.527 -17.359 1.00 38.19 92 PHE A N 1
ATOM 727 C CA . PHE A 1 92 ? 21.321 4.483 -18.112 1.00 38.19 92 PHE A CA 1
ATOM 728 C C . PHE A 1 92 ? 20.482 5.685 -17.649 1.00 38.19 92 PHE A C 1
ATOM 730 O O . PHE A 1 92 ? 19.527 5.576 -16.885 1.00 38.19 92 PHE A O 1
ATOM 737 N N . ARG A 1 93 ? 20.828 6.875 -18.150 1.00 33.88 93 ARG A N 1
ATOM 738 C CA . ARG A 1 93 ? 19.868 7.903 -18.495 1.00 33.88 93 ARG A CA 1
ATOM 739 C C . ARG A 1 93 ? 18.980 7.185 -19.488 1.00 33.88 93 ARG A C 1
ATOM 741 O O . ARG A 1 93 ? 19.366 7.075 -20.649 1.00 33.88 93 ARG A O 1
ATOM 748 N N . GLY A 1 94 ? 17.874 6.599 -19.019 1.00 32.91 94 GLY A N 1
ATOM 749 C CA . GLY A 1 94 ? 16.838 6.099 -19.916 1.00 32.91 94 GLY A CA 1
ATOM 750 C C . GLY A 1 94 ? 16.684 7.156 -20.996 1.00 32.91 94 GLY A C 1
ATOM 751 O O . GLY A 1 94 ? 16.514 8.322 -20.642 1.00 32.91 94 GLY A O 1
ATOM 752 N N . GLU A 1 95 ? 16.959 6.784 -22.250 1.00 28.20 95 GLU A N 1
ATOM 753 C CA . GLU A 1 95 ? 17.170 7.740 -23.332 1.00 28.20 95 GLU A CA 1
ATOM 754 C C . GLU A 1 95 ? 16.060 8.787 -23.277 1.00 28.20 95 GLU A C 1
ATOM 756 O O . GLU A 1 95 ? 14.887 8.495 -23.518 1.00 28.20 95 GLU A O 1
ATOM 761 N N . TYR A 1 96 ? 16.425 10.005 -22.878 1.00 35.16 96 TYR A N 1
ATOM 762 C CA . TYR A 1 96 ? 15.522 11.133 -22.936 1.00 35.16 96 TYR A CA 1
ATOM 763 C C . TYR A 1 96 ? 15.329 11.411 -24.421 1.00 35.16 96 TYR A C 1
ATOM 765 O O . TYR A 1 96 ? 16.129 12.120 -25.032 1.00 35.16 96 TYR A O 1
ATOM 773 N N . ILE A 1 97 ? 14.280 10.849 -25.018 1.00 28.38 97 ILE A N 1
ATOM 774 C CA . ILE A 1 97 ? 13.791 11.348 -26.298 1.00 28.38 97 ILE A CA 1
ATOM 775 C C . ILE A 1 97 ? 13.080 12.660 -25.987 1.00 28.38 97 ILE A C 1
ATOM 777 O O . ILE A 1 97 ? 11.869 12.740 -25.800 1.00 28.38 97 ILE A O 1
ATOM 781 N N . VAL A 1 98 ? 13.880 13.714 -25.912 1.00 33.19 98 VAL A N 1
ATOM 782 C CA . VAL A 1 98 ? 13.421 15.024 -26.348 1.00 33.19 98 VAL A CA 1
ATOM 783 C C . VAL A 1 98 ? 13.222 14.907 -27.865 1.00 33.19 98 VAL A C 1
ATOM 785 O O . VAL A 1 98 ? 14.037 14.263 -28.512 1.00 33.19 98 VAL A O 1
ATOM 788 N N . HIS A 1 99 ? 12.154 15.456 -28.446 1.00 35.84 99 HIS A N 1
ATOM 789 C CA . HIS A 1 99 ? 12.258 16.432 -29.546 1.00 35.84 99 HIS A CA 1
ATOM 790 C C . HIS A 1 99 ? 10.870 16.921 -29.998 1.00 35.84 99 HIS A C 1
ATOM 792 O O . HIS A 1 99 ? 10.017 16.121 -30.354 1.00 35.84 99 HIS A O 1
ATOM 798 N N . PHE A 1 100 ? 10.525 18.191 -29.737 1.00 32.72 100 PHE A N 1
ATOM 799 C CA . PHE A 1 100 ? 10.885 19.442 -30.450 1.00 32.72 100 PHE A CA 1
ATOM 800 C C . PHE A 1 100 ? 9.926 19.758 -31.619 1.00 32.72 100 PHE A C 1
ATOM 802 O O . PHE A 1 100 ? 9.297 18.876 -32.189 1.00 32.72 100 PHE A O 1
ATOM 809 N N . ASP A 1 101 ? 9.808 21.058 -31.910 1.00 33.94 101 ASP A N 1
ATOM 810 C CA . ASP A 1 101 ? 8.799 21.729 -32.744 1.00 33.94 101 ASP A CA 1
ATOM 811 C C . ASP A 1 101 ? 8.566 21.085 -34.140 1.00 33.94 101 ASP A C 1
ATOM 813 O O . ASP A 1 101 ? 9.514 20.997 -34.938 1.00 33.94 101 ASP A O 1
ATOM 817 N N . PRO A 1 102 ? 7.308 20.713 -34.480 1.00 37.56 102 PRO A N 1
ATOM 818 C CA . PRO A 1 102 ? 6.911 20.086 -35.747 1.00 37.56 102 PRO A CA 1
ATOM 819 C C . PRO A 1 102 ? 7.282 20.839 -37.031 1.00 37.56 102 PRO A C 1
ATOM 821 O O . PRO A 1 102 ? 7.200 20.264 -38.114 1.00 37.56 102 PRO A O 1
ATOM 824 N N . LYS A 1 103 ? 7.682 22.114 -36.966 1.00 43.22 103 LYS A N 1
ATOM 825 C CA . LYS A 1 103 ? 7.993 22.904 -38.171 1.00 43.22 103 LYS A CA 1
ATOM 826 C C . LYS A 1 103 ? 9.385 22.657 -38.766 1.00 43.22 103 LYS A C 1
ATOM 828 O O . LYS A 1 103 ? 9.714 23.271 -39.778 1.00 43.22 103 LYS A O 1
ATOM 833 N N . SER A 1 104 ? 10.199 21.780 -38.174 1.00 40.56 104 SER A N 1
ATOM 834 C CA . SER A 1 104 ? 11.651 21.815 -38.408 1.00 40.56 104 SER A CA 1
ATOM 835 C C . SER A 1 104 ? 12.246 20.765 -39.359 1.00 40.56 104 SER A C 1
ATOM 837 O O . SER A 1 104 ? 13.383 20.970 -39.767 1.00 40.56 104 SER A O 1
ATOM 839 N N . PHE A 1 105 ? 11.585 19.661 -39.750 1.00 41.50 105 PHE A N 1
ATOM 840 C CA . PHE A 1 105 ? 12.285 18.614 -40.531 1.00 41.50 105 PHE A CA 1
ATOM 841 C C . PHE A 1 105 ? 11.416 17.847 -41.543 1.00 41.50 105 PHE A C 1
ATOM 843 O O . PHE A 1 105 ? 10.580 17.024 -41.190 1.00 41.50 105 PHE A O 1
ATOM 850 N N . THR A 1 106 ? 11.703 18.058 -42.829 1.00 45.47 106 THR A N 1
ATOM 851 C CA . THR A 1 106 ? 11.041 17.484 -44.016 1.00 45.47 106 THR A CA 1
ATOM 852 C C . THR A 1 106 ? 11.743 16.239 -44.586 1.00 45.47 106 THR A C 1
ATOM 854 O O . THR A 1 106 ? 11.766 16.062 -45.800 1.00 45.47 106 THR A O 1
ATOM 857 N N . ASN A 1 107 ? 12.362 15.375 -43.770 1.00 45.38 107 ASN A N 1
ATOM 858 C CA . ASN A 1 107 ? 13.071 14.198 -44.305 1.00 45.38 107 ASN A CA 1
ATOM 859 C C . ASN A 1 107 ? 12.616 12.871 -43.682 1.00 45.38 107 ASN A C 1
ATOM 861 O O . ASN A 1 107 ? 12.870 12.571 -42.523 1.00 45.38 107 ASN A O 1
ATOM 865 N N . ASP A 1 108 ? 11.983 12.046 -44.511 1.00 48.19 108 ASP A N 1
ATOM 866 C CA . ASP A 1 108 ? 11.008 11.004 -44.156 1.00 48.19 108 ASP A CA 1
ATOM 867 C C . ASP A 1 108 ? 11.592 9.612 -43.820 1.00 48.19 108 ASP A C 1
ATOM 869 O O . ASP A 1 108 ? 10.878 8.609 -43.731 1.00 48.19 108 ASP A O 1
ATOM 873 N N . LYS A 1 109 ? 12.916 9.497 -43.655 1.00 40.44 109 LYS A N 1
ATOM 874 C CA . LYS A 1 109 ? 13.589 8.187 -43.514 1.00 40.44 109 LYS A CA 1
ATOM 875 C C . LYS A 1 109 ? 13.882 7.776 -42.068 1.00 40.44 109 LYS A C 1
ATOM 877 O O . LYS A 1 109 ? 13.950 6.584 -41.780 1.00 40.44 109 LYS A O 1
ATOM 882 N N . TRP A 1 110 ? 14.029 8.736 -41.155 1.00 39.09 110 TRP A N 1
ATOM 883 C CA . TRP A 1 110 ? 14.283 8.477 -39.730 1.00 39.09 110 TRP A CA 1
ATOM 884 C C . TRP A 1 110 ? 12.981 8.400 -38.913 1.00 39.09 110 TRP A C 1
ATOM 886 O O . TRP A 1 110 ? 12.892 7.615 -37.972 1.00 39.09 110 TRP A O 1
ATOM 896 N N . ILE A 1 111 ? 11.933 9.100 -39.362 1.00 38.59 111 ILE A N 1
ATOM 897 C CA . ILE A 1 111 ? 10.585 9.118 -38.774 1.00 38.59 111 ILE A CA 1
ATOM 898 C C . ILE A 1 111 ? 9.951 7.714 -38.764 1.00 38.59 111 ILE A C 1
ATOM 900 O O . ILE A 1 111 ? 9.452 7.259 -37.737 1.00 38.59 111 ILE A O 1
ATOM 904 N N . LYS A 1 112 ? 10.083 6.940 -39.850 1.00 37.34 112 LYS A N 1
ATOM 905 C CA . LYS A 1 112 ? 9.608 5.540 -39.895 1.00 37.34 112 LYS A CA 1
ATOM 906 C C . LYS A 1 112 ? 10.364 4.594 -38.949 1.00 37.34 112 LYS A C 1
ATOM 908 O O . LYS A 1 112 ? 9.845 3.531 -38.624 1.00 37.34 112 LYS A O 1
ATOM 913 N N . ARG A 1 113 ? 11.563 4.969 -38.485 1.00 37.75 113 ARG A N 1
ATOM 914 C CA . ARG A 1 113 ? 12.338 4.204 -37.491 1.00 37.75 113 ARG A CA 1
ATOM 915 C C . ARG A 1 113 ? 11.877 4.479 -36.054 1.00 37.75 113 ARG A C 1
ATOM 917 O O . ARG A 1 113 ? 12.018 3.598 -35.215 1.00 37.75 113 ARG A O 1
ATOM 924 N N . LEU A 1 114 ? 11.297 5.655 -35.799 1.00 35.94 114 LEU A N 1
ATOM 925 C CA . LEU A 1 114 ? 10.793 6.086 -34.487 1.00 35.94 114 LEU A CA 1
ATOM 926 C C . LEU A 1 114 ? 9.310 5.750 -34.271 1.00 35.94 114 LEU A C 1
ATOM 928 O O . LEU A 1 114 ? 8.925 5.383 -33.170 1.00 35.94 114 LEU A O 1
ATOM 932 N N . ILE A 1 115 ? 8.485 5.787 -35.323 1.00 39.66 115 ILE A N 1
ATOM 933 C CA . ILE A 1 115 ? 7.040 5.480 -35.240 1.00 39.66 115 ILE A CA 1
ATOM 934 C C . ILE A 1 115 ? 6.769 3.970 -35.034 1.00 39.66 115 ILE A C 1
ATOM 936 O O . ILE A 1 115 ? 5.673 3.568 -34.654 1.00 39.66 115 ILE A O 1
ATOM 940 N N . GLY A 1 116 ? 7.769 3.107 -35.244 1.00 32.72 116 GLY A N 1
ATOM 941 C CA . GLY A 1 116 ? 7.604 1.649 -35.222 1.00 32.72 116 GLY A CA 1
ATOM 942 C C . GLY A 1 116 ? 7.564 0.977 -33.843 1.00 32.72 116 GLY A C 1
ATOM 943 O O . GLY A 1 116 ? 7.360 -0.236 -33.792 1.00 32.72 116 GLY A O 1
ATOM 944 N N . LYS A 1 117 ? 7.777 1.697 -32.732 1.00 36.16 117 LYS A N 1
ATOM 945 C CA . LYS A 1 117 ? 7.685 1.115 -31.381 1.00 36.16 117 LYS A CA 1
ATOM 946 C C . LYS A 1 117 ? 6.946 2.067 -30.437 1.00 36.16 117 LYS A C 1
ATOM 948 O O . LYS A 1 117 ? 7.327 3.231 -30.362 1.00 36.16 117 LYS A O 1
ATOM 953 N N . PRO A 1 118 ? 5.902 1.605 -29.722 1.00 37.47 118 PRO A N 1
ATOM 954 C CA . PRO A 1 118 ? 5.177 2.452 -28.785 1.00 37.47 118 PRO A CA 1
ATOM 955 C C . PRO A 1 118 ? 6.139 3.008 -27.730 1.00 37.47 118 PRO A C 1
ATOM 957 O O . PRO A 1 118 ? 6.936 2.260 -27.159 1.00 37.47 118 PRO A O 1
ATOM 960 N N . ALA A 1 119 ? 6.045 4.318 -27.490 1.00 39.09 119 ALA A N 1
ATOM 961 C CA . ALA A 1 119 ? 6.798 5.077 -26.497 1.00 39.09 119 ALA A CA 1
ATOM 962 C C . ALA A 1 119 ? 6.378 4.698 -25.067 1.00 39.09 119 ALA A C 1
ATOM 964 O O . ALA A 1 119 ? 5.781 5.466 -24.326 1.00 39.09 119 ALA A O 1
ATOM 965 N N . THR A 1 120 ? 6.682 3.469 -24.679 1.00 44.66 120 THR A N 1
ATOM 966 C CA . THR A 1 120 ? 6.861 3.103 -23.283 1.00 44.66 120 THR A CA 1
ATOM 967 C C . THR A 1 120 ? 8.323 2.732 -23.175 1.00 44.66 120 THR A C 1
ATOM 969 O O . THR A 1 120 ? 8.726 1.726 -23.762 1.00 44.66 120 THR A O 1
ATOM 972 N N . THR A 1 121 ? 9.125 3.524 -22.471 1.00 48.09 121 THR A N 1
ATOM 973 C CA . THR A 1 121 ? 10.408 3.086 -21.917 1.00 48.09 121 THR A CA 1
ATOM 974 C C . THR A 1 121 ? 10.109 1.898 -21.002 1.00 48.09 121 THR A C 1
ATOM 976 O O . THR A 1 121 ? 9.899 2.032 -19.801 1.00 48.09 121 THR A O 1
ATOM 979 N N . ARG A 1 122 ? 9.961 0.710 -21.595 1.00 57.81 122 ARG A N 1
ATOM 980 C CA . ARG A 1 122 ? 9.827 -0.540 -20.860 1.00 57.81 122 ARG A CA 1
ATOM 981 C C . ARG A 1 122 ? 11.220 -0.859 -20.385 1.00 57.81 122 ARG A C 1
ATOM 983 O O . ARG A 1 122 ? 12.013 -1.415 -21.141 1.00 57.81 122 ARG A O 1
ATOM 990 N N . PHE A 1 123 ? 11.513 -0.476 -19.150 1.00 64.00 123 PHE A N 1
ATOM 991 C CA . PHE A 1 123 ? 12.642 -1.080 -18.474 1.00 64.00 123 PHE A CA 1
ATOM 992 C C . PHE A 1 123 ? 12.442 -2.601 -18.528 1.00 64.00 123 PHE A C 1
ATOM 994 O O . PHE A 1 123 ? 11.320 -3.086 -18.295 1.00 64.00 123 PHE A O 1
ATOM 1001 N N . PRO A 1 124 ? 13.478 -3.344 -18.938 1.00 72.56 124 PRO A N 1
ATOM 1002 C CA . PRO A 1 124 ? 13.398 -4.789 -18.970 1.00 72.56 124 PRO A CA 1
ATOM 1003 C C . PRO A 1 124 ? 13.143 -5.296 -17.539 1.00 72.56 124 PRO A C 1
ATOM 1005 O O . PRO A 1 124 ? 13.583 -4.656 -16.575 1.00 72.56 124 PRO A O 1
ATOM 1008 N N . PRO A 1 125 ? 12.382 -6.389 -17.364 1.00 74.06 125 PRO A N 1
ATOM 1009 C CA . PRO A 1 125 ? 12.020 -6.878 -16.037 1.00 74.06 125 PRO A CA 1
ATOM 1010 C C . PRO A 1 125 ? 13.247 -7.189 -15.176 1.00 74.06 125 PRO A C 1
ATOM 1012 O O . PRO A 1 125 ? 13.188 -7.024 -13.966 1.00 74.06 125 PRO A O 1
ATOM 1015 N N . GLU A 1 126 ? 14.381 -7.540 -15.779 1.00 75.50 126 GLU A N 1
ATOM 1016 C CA . GLU A 1 12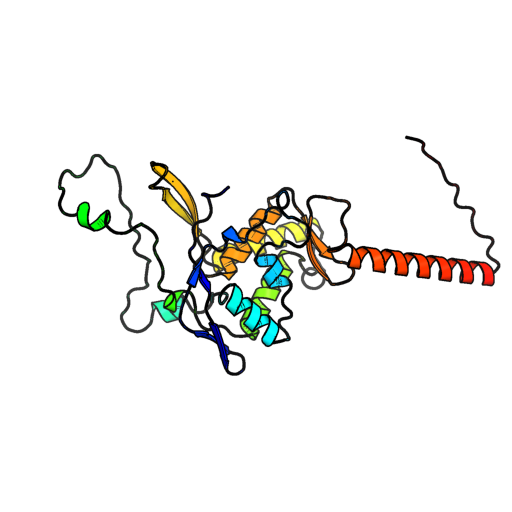6 ? 15.655 -7.776 -15.095 1.00 75.50 126 GLU A CA 1
ATOM 1017 C C . GLU A 1 126 ? 16.193 -6.529 -14.372 1.00 75.50 126 GLU A C 1
ATOM 1019 O O . GLU A 1 126 ? 16.944 -6.659 -13.410 1.00 75.50 126 GLU A O 1
ATOM 1024 N N . VAL A 1 127 ? 15.800 -5.328 -14.813 1.00 72.81 127 VAL A N 1
ATOM 1025 C CA . VAL A 1 127 ? 16.192 -4.048 -14.198 1.00 72.81 127 VAL A CA 1
ATOM 1026 C C . VAL A 1 127 ? 15.202 -3.618 -13.114 1.00 72.81 127 VAL A C 1
ATOM 1028 O O . VAL A 1 127 ? 15.611 -3.038 -12.114 1.00 72.81 127 VAL A O 1
ATOM 1031 N N . LEU A 1 128 ? 13.906 -3.900 -13.286 1.00 75.19 128 LEU A N 1
ATOM 1032 C CA . LEU A 1 128 ? 12.867 -3.477 -12.334 1.00 75.19 128 LEU A CA 1
ATOM 1033 C C . LEU A 1 128 ? 12.620 -4.498 -11.216 1.00 75.19 128 LEU A C 1
ATOM 1035 O O . LEU A 1 128 ? 12.369 -4.134 -10.068 1.00 75.19 128 LEU A O 1
ATOM 1039 N N . CYS A 1 129 ? 12.702 -5.788 -11.527 1.00 82.38 129 CYS A N 1
ATOM 1040 C CA . CYS A 1 129 ? 12.457 -6.883 -10.595 1.00 82.38 129 CYS A CA 1
ATOM 1041 C C . CYS A 1 129 ? 13.763 -7.355 -9.959 1.00 82.38 129 CYS A C 1
ATOM 1043 O O . CYS A 1 129 ? 14.172 -8.505 -10.111 1.00 82.38 129 CYS A O 1
ATOM 1045 N N . LEU A 1 130 ? 14.427 -6.460 -9.232 1.00 86.19 130 LEU A N 1
ATOM 1046 C CA . LEU A 1 130 ? 15.643 -6.810 -8.508 1.00 86.19 130 LEU A CA 1
ATOM 1047 C C . LEU A 1 130 ? 15.329 -7.659 -7.264 1.00 86.19 130 LEU A C 1
ATOM 1049 O O . LEU A 1 130 ? 14.298 -7.455 -6.614 1.00 86.19 130 LEU A O 1
ATOM 1053 N N . PRO A 1 131 ? 16.228 -8.585 -6.884 1.00 90.06 131 PRO A N 1
ATOM 1054 C CA . PRO A 1 131 ? 16.167 -9.261 -5.598 1.00 90.06 131 PRO A CA 1
ATOM 1055 C C . PRO A 1 131 ? 15.973 -8.291 -4.432 1.00 90.06 131 PRO A C 1
ATOM 1057 O O . PRO A 1 131 ? 16.641 -7.262 -4.349 1.00 90.06 131 PRO A O 1
ATOM 1060 N N . GLN A 1 132 ? 15.121 -8.669 -3.485 1.00 91.25 132 GLN A N 1
ATOM 1061 C CA . GLN A 1 132 ? 14.916 -7.926 -2.240 1.00 91.25 132 GLN A CA 1
ATOM 1062 C C . GLN A 1 132 ? 15.051 -8.860 -1.038 1.00 91.25 132 GLN A C 1
ATOM 1064 O O . GLN A 1 132 ? 15.017 -10.082 -1.190 1.00 91.25 132 GLN A O 1
ATOM 1069 N N . THR A 1 133 ? 15.192 -8.312 0.164 1.00 94.25 133 THR A N 1
ATOM 1070 C CA . THR A 1 133 ? 15.209 -9.109 1.396 1.00 94.25 133 THR A CA 1
ATOM 1071 C C . THR A 1 133 ? 13.906 -8.940 2.172 1.00 94.25 133 THR A C 1
ATOM 1073 O O . THR A 1 133 ? 13.200 -7.943 2.009 1.00 94.25 133 THR A O 1
ATOM 1076 N N . ILE A 1 134 ? 13.556 -9.887 3.047 1.00 94.75 134 ILE A N 1
ATOM 1077 C CA . ILE A 1 134 ? 12.425 -9.676 3.969 1.00 94.75 134 ILE A CA 1
ATOM 1078 C C . ILE A 1 134 ? 12.749 -8.506 4.907 1.00 94.75 134 ILE A C 1
ATOM 1080 O O . ILE A 1 134 ? 11.864 -7.720 5.246 1.00 94.75 134 ILE A O 1
ATOM 1084 N N . THR A 1 135 ? 14.020 -8.340 5.280 1.00 93.19 135 THR A N 1
ATOM 1085 C CA . THR A 1 135 ? 14.486 -7.187 6.058 1.00 93.19 135 THR A CA 1
ATOM 1086 C C . THR A 1 135 ? 14.206 -5.857 5.345 1.00 93.19 135 THR A C 1
ATOM 1088 O O . THR A 1 135 ? 13.626 -4.956 5.955 1.00 93.19 135 THR A O 1
ATOM 1091 N N . SER A 1 136 ? 14.533 -5.732 4.053 1.00 91.75 136 SER A N 1
ATOM 1092 C CA . SER A 1 136 ? 14.248 -4.513 3.281 1.00 91.75 136 SER A CA 1
ATOM 1093 C C . SER A 1 136 ? 12.743 -4.300 3.100 1.00 91.75 136 SER A C 1
ATOM 1095 O O . SER A 1 136 ? 12.260 -3.185 3.283 1.00 91.75 136 SER A O 1
ATOM 1097 N N . PHE A 1 137 ? 11.978 -5.370 2.859 1.00 94.38 137 PHE A N 1
ATOM 1098 C CA . PHE A 1 137 ? 10.514 -5.321 2.787 1.00 94.38 137 PHE A CA 1
ATOM 1099 C C . PHE A 1 137 ? 9.896 -4.785 4.091 1.00 94.38 137 PHE A C 1
ATOM 1101 O O . PHE A 1 137 ? 9.024 -3.915 4.065 1.00 94.38 137 PHE A O 1
ATOM 1108 N N . LYS A 1 138 ? 10.376 -5.257 5.252 1.00 94.12 138 LYS A N 1
ATOM 1109 C CA . LYS A 1 138 ? 9.970 -4.758 6.579 1.00 94.12 138 LYS A CA 1
ATOM 1110 C C . LYS A 1 138 ? 10.309 -3.284 6.758 1.00 94.12 138 LYS A C 1
ATOM 1112 O O . LYS A 1 138 ? 9.466 -2.529 7.244 1.00 94.12 138 LYS A O 1
ATOM 1117 N N . ALA A 1 139 ? 11.515 -2.874 6.368 1.00 90.81 139 ALA A N 1
ATOM 1118 C CA . ALA A 1 139 ? 11.945 -1.483 6.457 1.00 90.81 139 ALA A CA 1
ATOM 1119 C C . ALA A 1 139 ? 11.040 -0.568 5.616 1.00 90.81 139 ALA A C 1
ATOM 1121 O O . ALA A 1 139 ? 10.505 0.413 6.132 1.00 90.81 139 ALA A O 1
ATOM 1122 N N . GLN A 1 140 ? 10.761 -0.944 4.366 1.00 91.06 140 GLN A N 1
ATOM 1123 C CA . GLN A 1 140 ? 9.833 -0.234 3.480 1.00 91.06 140 GLN A CA 1
ATOM 1124 C C . GLN A 1 140 ? 8.407 -0.189 4.064 1.00 91.06 140 GLN A C 1
ATOM 1126 O O . GLN A 1 140 ? 7.749 0.855 4.064 1.00 91.06 140 GLN A O 1
ATOM 1131 N N . GLN A 1 141 ? 7.930 -1.283 4.666 1.00 92.94 141 GLN A N 1
ATOM 1132 C CA . GLN A 1 141 ? 6.625 -1.294 5.330 1.00 92.94 141 GLN A CA 1
ATOM 1133 C C . GLN A 1 141 ? 6.590 -0.330 6.525 1.00 92.94 141 GLN A C 1
ATOM 1135 O O . GLN A 1 141 ? 5.600 0.381 6.712 1.00 92.94 141 GLN A O 1
ATOM 1140 N N . ALA A 1 142 ? 7.662 -0.269 7.320 1.00 89.56 142 ALA A N 1
ATOM 1141 C CA . ALA A 1 142 ? 7.785 0.659 8.442 1.00 89.56 142 ALA A CA 1
ATOM 1142 C C . ALA A 1 142 ? 7.789 2.123 7.977 1.00 89.56 142 ALA A C 1
ATOM 1144 O O . ALA A 1 142 ? 7.076 2.945 8.552 1.00 89.56 142 ALA A O 1
ATOM 1145 N N . VAL A 1 143 ? 8.509 2.436 6.897 1.00 87.44 143 VAL A N 1
ATOM 1146 C CA . VAL A 1 143 ? 8.538 3.769 6.274 1.00 87.44 143 VAL A CA 1
ATOM 1147 C C . VAL A 1 143 ? 7.126 4.216 5.871 1.00 87.44 143 VAL A C 1
ATOM 1149 O O . VAL A 1 143 ? 6.681 5.295 6.268 1.00 87.44 143 VAL A O 1
ATOM 1152 N N . LEU A 1 144 ? 6.360 3.357 5.192 1.00 88.88 144 LEU A N 1
ATOM 1153 C CA . LEU A 1 144 ? 4.982 3.673 4.799 1.00 88.88 144 LEU A CA 1
ATOM 1154 C C . LEU A 1 144 ? 4.025 3.784 6.005 1.00 88.88 144 LEU A C 1
ATOM 1156 O O . LEU A 1 144 ? 3.131 4.631 6.021 1.00 88.88 144 LEU A O 1
ATOM 1160 N N . ARG A 1 145 ? 4.214 2.966 7.051 1.00 89.75 145 ARG A N 1
ATOM 1161 C CA . ARG A 1 145 ? 3.448 3.083 8.308 1.00 89.75 145 ARG A CA 1
ATOM 1162 C C . ARG A 1 145 ? 3.713 4.408 9.016 1.00 89.75 145 ARG A C 1
ATOM 1164 O O . ARG A 1 145 ? 2.761 5.030 9.483 1.00 89.75 145 ARG A O 1
ATOM 1171 N N . ASN A 1 146 ? 4.965 4.854 9.057 1.00 84.25 146 ASN A N 1
ATOM 1172 C CA . ASN A 1 146 ? 5.350 6.121 9.680 1.00 84.25 146 ASN A CA 1
ATOM 1173 C C . ASN A 1 146 ? 4.752 7.329 8.947 1.00 84.25 146 ASN A C 1
ATOM 1175 O O . ASN A 1 146 ? 4.386 8.306 9.596 1.00 84.25 146 ASN A O 1
ATOM 1179 N N . ALA A 1 147 ? 4.569 7.242 7.624 1.00 84.12 147 ALA A N 1
ATOM 1180 C CA . ALA A 1 147 ? 3.866 8.272 6.856 1.00 84.12 147 ALA A CA 1
ATOM 1181 C C . ALA A 1 147 ? 2.373 8.392 7.236 1.00 84.12 147 ALA A C 1
ATOM 1183 O O . ALA A 1 147 ? 1.809 9.484 7.203 1.00 84.12 147 ALA A O 1
ATOM 1184 N N . LEU A 1 148 ? 1.721 7.281 7.605 1.00 84.00 148 LEU A N 1
ATOM 1185 C CA . LEU A 1 148 ? 0.290 7.234 7.947 1.00 84.00 148 LEU A CA 1
ATOM 1186 C C . LEU A 1 148 ? -0.009 7.502 9.421 1.00 84.00 148 LEU A C 1
ATOM 1188 O O . LEU A 1 148 ? -1.027 8.103 9.769 1.00 84.00 148 LEU A O 1
ATOM 1192 N N . THR A 1 149 ? 0.850 7.001 10.294 1.00 78.94 149 THR A N 1
ATOM 1193 C CA . THR A 1 149 ? 0.792 7.206 11.736 1.00 78.94 149 THR A CA 1
ATOM 1194 C C . THR A 1 149 ? 2.179 7.629 12.175 1.00 78.94 149 THR A C 1
ATOM 1196 O O . THR A 1 149 ? 2.962 6.758 12.557 1.00 78.94 149 THR A O 1
ATOM 1199 N N . PRO A 1 150 ? 2.492 8.935 12.114 1.00 62.03 150 PRO A N 1
ATOM 1200 C CA . PRO A 1 150 ? 3.716 9.451 12.701 1.00 62.03 150 PRO A CA 1
ATOM 1201 C C . PRO A 1 150 ? 3.685 9.043 14.167 1.00 62.03 150 PRO A C 1
ATOM 1203 O O . PRO A 1 150 ? 2.785 9.453 14.908 1.00 62.03 150 PRO A O 1
ATOM 1206 N N . ASP A 1 151 ? 4.572 8.133 14.554 1.00 56.75 151 ASP A N 1
ATOM 1207 C CA . ASP A 1 151 ? 4.522 7.565 15.888 1.00 56.75 151 ASP A CA 1
ATOM 1208 C C . ASP A 1 151 ? 4.751 8.694 16.897 1.00 56.75 151 ASP A C 1
ATOM 1210 O O . ASP A 1 151 ? 5.748 9.422 16.851 1.00 56.75 151 ASP A O 1
ATOM 1214 N N . HIS A 1 152 ? 3.800 8.856 17.816 1.00 49.53 152 HIS A N 1
ATOM 1215 C CA . HIS A 1 152 ? 3.942 9.799 18.913 1.00 49.53 152 HIS A CA 1
ATOM 1216 C C . HIS A 1 152 ? 5.142 9.448 19.791 1.00 49.53 152 HIS A C 1
ATOM 1218 O O . HIS A 1 152 ? 5.580 10.319 20.517 1.00 49.53 152 HIS A O 1
ATOM 1224 N N . ALA A 1 153 ? 5.690 8.228 19.756 1.00 49.09 153 ALA A N 1
ATOM 1225 C CA . ALA A 1 153 ? 6.941 7.927 20.449 1.00 49.09 153 ALA A CA 1
ATOM 1226 C C . ALA A 1 153 ? 8.142 8.626 19.783 1.00 49.09 153 ALA A C 1
ATOM 1228 O O . ALA A 1 153 ? 8.914 9.302 20.466 1.00 49.09 153 ALA A O 1
ATOM 1229 N N . THR A 1 154 ? 8.254 8.536 18.454 1.00 53.09 154 THR A N 1
ATOM 1230 C CA . THR A 1 154 ? 9.337 9.144 17.660 1.00 53.09 154 THR A CA 1
ATOM 1231 C C . THR A 1 154 ? 9.241 10.671 17.618 1.00 53.09 154 THR A C 1
ATOM 1233 O O . THR A 1 154 ? 10.260 11.352 17.565 1.00 53.09 154 THR A O 1
ATOM 1236 N N . PHE A 1 155 ? 8.024 11.216 17.711 1.00 59.09 155 PHE A N 1
ATOM 1237 C CA . PHE A 1 155 ? 7.747 12.659 17.695 1.00 59.09 155 PHE A CA 1
ATOM 1238 C C . PHE A 1 155 ? 7.068 13.146 18.983 1.00 59.09 155 PHE A C 1
ATOM 1240 O O . PHE A 1 155 ? 6.272 14.084 18.957 1.00 59.09 155 PHE A O 1
ATOM 1247 N N . SER A 1 156 ? 7.371 12.512 20.120 1.00 55.53 156 SER A N 1
ATOM 1248 C CA . SER A 1 156 ? 6.737 12.762 21.435 1.00 55.53 156 SER A CA 1
ATOM 1249 C C . SER A 1 156 ? 6.847 14.201 21.926 1.00 55.53 156 SER A C 1
ATOM 1251 O O . SER A 1 156 ? 6.053 14.639 22.757 1.00 55.53 156 SER A O 1
ATOM 1253 N N . THR A 1 157 ? 7.798 14.951 21.382 1.00 66.12 157 THR A N 1
ATOM 1254 C CA . THR A 1 157 ? 8.061 16.357 21.690 1.00 66.12 157 THR A CA 1
ATOM 1255 C C . THR A 1 157 ? 7.335 17.338 20.763 1.00 66.12 157 THR A C 1
ATOM 1257 O O . THR A 1 157 ? 7.357 18.540 21.017 1.00 66.12 157 THR A O 1
ATOM 1260 N N . CYS A 1 158 ? 6.684 16.862 19.697 1.00 70.88 158 CYS A N 1
ATOM 1261 C CA . CYS A 1 158 ? 6.034 17.713 18.707 1.00 70.88 158 CYS A CA 1
ATOM 1262 C C . CYS A 1 158 ? 4.580 18.025 19.085 1.00 70.88 158 CYS A C 1
ATOM 1264 O O . CYS A 1 158 ? 3.769 17.142 19.366 1.00 70.88 158 CYS A O 1
ATOM 1266 N N . SER A 1 159 ? 4.216 19.302 19.006 1.00 76.31 159 SER A N 1
ATOM 1267 C CA . SER A 1 159 ? 2.818 19.738 19.026 1.00 76.31 159 SER A CA 1
ATOM 1268 C C . SER A 1 159 ? 2.041 19.213 17.799 1.00 76.31 159 SER A C 1
ATOM 1270 O O . SER A 1 159 ? 2.641 18.873 16.775 1.00 76.31 159 SER A O 1
ATOM 1272 N N . PRO A 1 160 ? 0.693 19.175 17.836 1.00 73.38 160 PRO A N 1
ATOM 1273 C CA . PRO A 1 160 ? -0.115 18.695 16.710 1.00 73.38 160 PRO A CA 1
ATOM 1274 C C . PRO A 1 160 ? 0.104 19.437 15.380 1.00 73.38 160 PRO A C 1
ATOM 1276 O O . PRO A 1 160 ? -0.089 18.845 14.320 1.00 73.38 160 PRO A O 1
ATOM 1279 N N . SER A 1 161 ? 0.482 20.720 15.408 1.00 73.81 161 SER A N 1
ATOM 1280 C CA . SER A 1 161 ? 0.851 21.474 14.201 1.00 73.81 161 SER A CA 1
ATOM 1281 C C . SER A 1 161 ? 2.213 21.033 13.662 1.00 73.81 161 SER A C 1
ATOM 1283 O O . SER A 1 161 ? 2.320 20.742 12.475 1.00 73.81 161 SER A O 1
ATOM 1285 N N . GLN A 1 162 ? 3.211 20.874 14.537 1.00 78.38 162 GLN A N 1
ATOM 1286 C CA . GLN A 1 162 ? 4.550 20.394 14.167 1.00 78.38 162 GLN A CA 1
ATOM 1287 C C . GLN A 1 162 ? 4.515 18.979 13.579 1.00 78.38 162 GLN A C 1
ATOM 1289 O O . GLN A 1 162 ? 5.197 18.707 12.597 1.00 78.38 162 GLN A O 1
ATOM 1294 N N . LEU A 1 163 ? 3.663 18.097 14.108 1.00 73.44 163 LEU A N 1
ATOM 1295 C CA . LEU A 1 163 ? 3.451 16.753 13.558 1.00 73.44 163 LEU A CA 1
ATOM 1296 C C . LEU A 1 163 ? 3.029 16.779 12.082 1.00 73.44 163 LEU A C 1
ATOM 1298 O O . LEU A 1 163 ? 3.497 15.953 11.300 1.00 73.44 163 LEU A O 1
ATOM 1302 N N . LYS A 1 164 ? 2.182 17.732 11.673 1.00 72.38 164 LYS A N 1
ATOM 1303 C CA . LYS A 1 164 ? 1.770 17.866 10.266 1.00 72.38 164 LYS A CA 1
ATOM 1304 C C . LYS A 1 164 ? 2.928 18.297 9.372 1.00 72.38 164 LYS A C 1
ATOM 1306 O O . LYS A 1 164 ? 3.095 17.726 8.298 1.00 72.38 164 LYS A O 1
ATOM 1311 N N . ASP A 1 165 ? 3.722 19.269 9.814 1.00 77.25 165 ASP A N 1
ATOM 1312 C CA . ASP A 1 165 ? 4.880 19.749 9.055 1.00 77.25 165 ASP A CA 1
ATOM 1313 C C . ASP A 1 165 ? 5.959 18.671 8.918 1.00 77.25 165 ASP A C 1
ATOM 1315 O O . ASP A 1 165 ? 6.506 18.488 7.831 1.00 77.25 165 ASP A O 1
ATOM 1319 N N . VAL A 1 166 ? 6.208 17.908 9.985 1.00 76.81 166 VAL A N 1
ATOM 1320 C CA . VAL A 1 166 ? 7.127 16.762 9.976 1.00 76.81 166 VAL A CA 1
ATOM 1321 C C . VAL A 1 166 ? 6.634 15.670 9.029 1.00 76.81 166 VAL A C 1
ATOM 1323 O O . VAL A 1 166 ? 7.405 15.195 8.202 1.00 76.81 166 VAL A O 1
ATOM 1326 N N . THR A 1 167 ? 5.346 15.318 9.086 1.00 74.44 167 THR A N 1
ATOM 1327 C CA . THR A 1 167 ? 4.751 14.313 8.184 1.00 74.44 167 THR A CA 1
ATOM 1328 C C . THR A 1 167 ? 4.857 14.753 6.727 1.00 74.44 167 THR A C 1
ATOM 1330 O O . THR A 1 167 ? 5.242 13.966 5.868 1.00 74.44 167 THR A O 1
ATOM 1333 N N . ARG A 1 168 ? 4.568 16.030 6.443 1.00 78.81 168 ARG A N 1
ATOM 1334 C CA . ARG A 1 168 ? 4.721 16.606 5.102 1.00 78.81 168 ARG A CA 1
ATOM 1335 C C . ARG A 1 168 ? 6.171 16.525 4.629 1.00 78.81 168 ARG A C 1
ATOM 1337 O O . ARG A 1 168 ? 6.408 16.092 3.510 1.00 78.81 168 ARG A O 1
ATOM 1344 N N . SER A 1 169 ? 7.121 16.942 5.467 1.00 79.19 169 SER A N 1
ATOM 1345 C CA . SER A 1 169 ? 8.552 16.898 5.143 1.00 79.19 169 SER A CA 1
ATOM 1346 C C . SER A 1 169 ? 9.011 15.468 4.853 1.00 79.19 169 SER A C 1
ATOM 1348 O O . SER A 1 169 ? 9.659 15.219 3.843 1.00 79.19 169 SER A O 1
ATOM 1350 N N . PHE A 1 170 ? 8.584 14.513 5.683 1.00 80.62 170 PHE A N 1
ATOM 1351 C CA . PHE A 1 170 ? 8.883 13.096 5.510 1.00 80.62 170 PHE A CA 1
ATOM 1352 C C . PHE A 1 170 ? 8.363 12.549 4.176 1.00 80.62 170 PHE A C 1
ATOM 1354 O O . PHE A 1 170 ? 9.124 11.938 3.435 1.00 80.62 170 PHE A O 1
ATOM 1361 N N . ILE A 1 171 ? 7.093 12.809 3.842 1.00 78.88 171 ILE A N 1
ATOM 1362 C CA . ILE A 1 171 ? 6.504 12.369 2.569 1.00 78.88 171 ILE A CA 1
ATOM 1363 C C . ILE A 1 171 ? 7.239 13.008 1.385 1.00 78.88 171 ILE A C 1
ATOM 1365 O O . ILE A 1 171 ? 7.560 12.311 0.429 1.00 78.88 171 ILE A O 1
ATOM 1369 N N . ASN A 1 172 ? 7.534 14.308 1.450 1.00 78.25 172 ASN A N 1
ATOM 1370 C CA . ASN A 1 172 ? 8.224 15.008 0.367 1.00 78.25 172 ASN A CA 1
ATOM 1371 C C . ASN A 1 172 ? 9.639 14.467 0.136 1.00 78.25 172 ASN A C 1
ATOM 1373 O O . ASN A 1 172 ? 9.993 14.201 -1.007 1.00 78.25 172 ASN A O 1
ATOM 1377 N N . ASN A 1 173 ? 10.425 14.280 1.200 1.00 77.56 173 ASN A N 1
ATOM 1378 C CA . ASN A 1 173 ? 11.770 13.709 1.091 1.00 77.56 173 ASN A CA 1
ATOM 1379 C C . ASN A 1 173 ? 11.706 12.301 0.499 1.00 77.56 173 ASN A C 1
ATOM 1381 O O . ASN A 1 173 ? 12.433 11.985 -0.432 1.00 77.56 173 ASN A O 1
ATOM 1385 N N . PHE A 1 174 ? 10.752 11.497 0.961 1.00 78.62 174 PHE A N 1
ATOM 1386 C CA . PHE A 1 174 ? 10.587 10.143 0.466 1.00 78.62 174 PHE A CA 1
ATOM 1387 C C . PHE A 1 174 ? 10.235 10.083 -1.032 1.00 78.62 174 PHE A C 1
ATOM 1389 O O . PHE A 1 174 ? 10.751 9.232 -1.756 1.00 78.62 174 PHE A O 1
ATOM 1396 N N . LEU A 1 175 ? 9.365 10.979 -1.516 1.00 74.25 175 LEU A N 1
ATOM 1397 C CA . LEU A 1 175 ? 9.041 11.062 -2.945 1.00 74.25 175 LEU A CA 1
ATOM 1398 C C . LEU A 1 175 ? 10.291 11.352 -3.788 1.00 74.25 175 LEU A C 1
ATOM 1400 O O . LEU A 1 175 ? 10.448 10.767 -4.859 1.00 74.25 175 LEU A O 1
ATOM 1404 N N . MET A 1 176 ? 11.190 12.203 -3.285 1.00 72.38 176 MET A N 1
ATOM 1405 C CA . MET A 1 176 ? 12.471 12.480 -3.938 1.00 72.38 176 MET A CA 1
ATOM 1406 C C . MET A 1 176 ? 13.388 11.251 -3.928 1.00 72.38 176 MET A C 1
ATOM 1408 O O . MET A 1 176 ? 13.934 10.900 -4.972 1.00 72.38 176 MET A O 1
ATOM 1412 N N . ASP A 1 177 ? 13.497 10.567 -2.786 1.00 72.44 177 ASP A N 1
ATOM 1413 C CA . ASP A 1 177 ? 14.367 9.395 -2.611 1.00 72.44 177 ASP A CA 1
ATOM 1414 C C . ASP A 1 177 ? 13.897 8.177 -3.425 1.00 72.44 177 ASP A C 1
ATOM 1416 O O . ASP A 1 177 ? 14.707 7.377 -3.877 1.00 72.44 177 ASP A O 1
ATOM 1420 N N . SER A 1 178 ? 12.589 8.043 -3.663 1.00 69.50 178 SER A N 1
ATOM 1421 C CA . SER A 1 178 ? 12.009 6.932 -4.450 1.00 69.50 178 SER A CA 1
ATOM 1422 C C . SER A 1 178 ? 11.939 7.215 -5.944 1.00 69.50 178 SER A C 1
ATOM 1424 O O . SER A 1 178 ? 11.166 6.587 -6.679 1.00 69.50 178 SER A O 1
ATOM 1426 N N . HIS A 1 179 ? 12.685 8.232 -6.385 1.00 74.25 179 HIS A N 1
ATOM 1427 C CA . HIS A 1 179 ? 12.747 8.675 -7.770 1.00 74.25 179 HIS A CA 1
ATOM 1428 C C . HIS A 1 179 ? 11.352 8.846 -8.401 1.00 74.25 179 HIS A C 1
ATOM 1430 O O . HIS A 1 179 ? 11.149 8.571 -9.588 1.00 74.25 179 HIS A O 1
ATOM 1436 N N . VAL A 1 180 ? 10.371 9.268 -7.593 1.00 80.19 180 VAL A N 1
ATOM 1437 C CA . VAL A 1 180 ? 9.018 9.559 -8.056 1.00 80.19 180 VAL A CA 1
ATOM 1438 C C . VAL A 1 180 ? 9.064 10.923 -8.714 1.00 80.19 180 VAL A C 1
ATOM 1440 O O . VAL A 1 180 ? 9.264 11.939 -8.050 1.00 80.19 180 VAL A O 1
ATOM 1443 N N . GLN A 1 181 ? 8.866 10.955 -10.026 1.00 79.25 181 GLN A N 1
ATOM 1444 C CA . GLN A 1 181 ? 8.997 12.187 -10.790 1.00 79.25 181 GLN A CA 1
ATOM 1445 C C . GLN A 1 181 ? 7.824 12.387 -11.751 1.00 79.25 181 GLN A C 1
ATOM 1447 O O . GLN A 1 181 ? 7.365 11.431 -12.387 1.00 79.25 181 GLN A O 1
ATOM 1452 N N . PRO A 1 182 ? 7.331 13.630 -11.882 1.00 79.44 182 PRO A N 1
ATOM 1453 C CA . PRO A 1 182 ? 6.425 13.972 -12.958 1.00 79.44 182 PRO A CA 1
ATOM 1454 C C . PRO A 1 182 ? 7.188 13.965 -14.290 1.00 79.44 182 PRO A C 1
ATOM 1456 O O . PRO A 1 182 ? 8.318 14.443 -14.382 1.00 79.44 182 PRO A O 1
ATOM 1459 N N . GLN A 1 183 ? 6.556 13.457 -15.338 1.00 76.75 183 GLN A N 1
ATOM 1460 C CA . GLN A 1 183 ? 7.064 13.442 -16.702 1.00 76.75 183 GLN A CA 1
ATOM 1461 C C . GLN A 1 183 ? 5.984 13.916 -17.669 1.00 76.75 183 GLN A C 1
ATOM 1463 O O . GLN A 1 183 ? 4.794 13.675 -17.470 1.00 76.75 183 GLN A O 1
ATOM 1468 N N . LEU A 1 184 ? 6.404 14.601 -18.731 1.00 76.75 184 LEU A N 1
ATOM 1469 C CA . LEU A 1 184 ? 5.532 14.901 -19.859 1.00 76.75 184 LEU A CA 1
ATOM 1470 C C . LEU A 1 184 ? 5.553 13.713 -20.814 1.00 76.75 184 LEU A C 1
ATOM 1472 O O . LEU A 1 184 ? 6.611 13.332 -21.309 1.00 76.75 184 LEU A O 1
ATOM 1476 N N . ASN A 1 185 ? 4.382 13.148 -21.070 1.00 77.12 185 ASN A N 1
ATOM 1477 C CA . ASN A 1 185 ? 4.193 12.046 -21.994 1.00 77.12 185 ASN A CA 1
ATOM 1478 C C . ASN A 1 185 ? 3.279 12.476 -23.144 1.00 77.12 185 ASN A C 1
ATOM 1480 O O . ASN A 1 185 ? 2.325 13.225 -22.942 1.00 77.12 185 ASN A O 1
ATOM 1484 N N . TRP A 1 186 ? 3.557 11.993 -24.352 1.00 80.75 186 TRP A N 1
ATOM 1485 C CA . TRP A 1 186 ? 2.675 12.199 -25.496 1.00 80.75 186 TRP A CA 1
ATOM 1486 C C . TRP A 1 186 ? 1.676 11.043 -25.586 1.00 80.75 186 TRP A C 1
ATOM 1488 O O . TRP A 1 186 ? 2.056 9.899 -25.852 1.00 80.75 186 TRP A O 1
ATOM 1498 N N . ASN A 1 187 ? 0.392 11.320 -25.360 1.00 77.31 187 ASN A N 1
ATOM 1499 C CA . ASN A 1 187 ? -0.664 10.330 -25.521 1.00 77.31 187 ASN A CA 1
ATOM 1500 C C . ASN A 1 187 ? -1.045 10.233 -27.001 1.00 77.31 187 ASN A C 1
ATOM 1502 O O . ASN A 1 187 ? -1.763 11.077 -27.527 1.00 77.31 187 ASN A O 1
ATOM 1506 N N . VAL A 1 188 ? -0.569 9.176 -27.662 1.00 76.44 188 VAL A N 1
ATOM 1507 C CA . VAL A 1 188 ? -0.798 8.932 -29.096 1.00 76.44 188 VAL A CA 1
ATOM 1508 C C . VAL A 1 188 ? -2.279 8.697 -29.421 1.00 76.44 188 VAL A C 1
ATOM 1510 O O . VAL A 1 188 ? -2.713 9.015 -30.522 1.00 76.44 188 VAL A O 1
ATOM 1513 N N . GLN A 1 189 ? -3.060 8.133 -28.492 1.00 73.75 189 GLN A N 1
ATOM 1514 C CA . GLN A 1 189 ? -4.485 7.858 -28.725 1.00 73.75 189 GLN A CA 1
ATOM 1515 C C . GLN A 1 189 ? -5.323 9.136 -28.691 1.00 73.75 189 GLN A C 1
ATOM 1517 O O . GLN A 1 189 ? -6.286 9.258 -29.442 1.00 73.75 189 GLN A O 1
ATOM 1522 N N . GLU A 1 190 ? -4.954 10.073 -27.818 1.00 79.94 190 GLU A N 1
ATOM 1523 C CA . GLU A 1 190 ? -5.682 11.328 -27.606 1.00 79.94 190 GLU A CA 1
ATOM 1524 C C . GLU A 1 190 ? -5.020 12.545 -28.273 1.00 79.94 190 GLU A C 1
ATOM 1526 O O . GLU A 1 190 ? -5.528 13.656 -28.144 1.00 79.94 190 GLU A O 1
ATOM 1531 N N . ASP A 1 191 ? -3.902 12.335 -28.973 1.00 83.38 191 ASP A N 1
ATOM 1532 C CA . ASP A 1 191 ? -3.123 13.348 -29.697 1.00 83.38 191 ASP A CA 1
ATOM 1533 C C . ASP A 1 191 ? -2.792 14.593 -28.849 1.00 83.38 191 ASP A C 1
ATOM 1535 O O . ASP A 1 191 ? -2.980 15.740 -29.262 1.00 83.38 191 ASP A O 1
ATOM 1539 N N . ARG A 1 192 ? -2.337 14.380 -27.605 1.00 82.94 192 ARG A N 1
ATOM 1540 C CA . ARG A 1 192 ? -2.044 15.473 -26.662 1.00 82.94 192 ARG A CA 1
ATOM 1541 C C . ARG A 1 192 ? -0.902 15.168 -25.696 1.00 82.94 192 ARG A C 1
ATOM 1543 O O . ARG A 1 192 ? -0.613 14.013 -25.385 1.00 82.94 192 ARG A O 1
ATOM 1550 N N . TRP A 1 193 ? -0.308 16.231 -25.149 1.00 83.88 193 TRP A N 1
ATOM 1551 C CA . TRP A 1 193 ? 0.596 16.147 -24.000 1.00 83.88 193 TRP A CA 1
ATOM 1552 C C . TRP A 1 193 ? -0.178 15.848 -22.715 1.00 83.88 193 TRP A C 1
ATOM 1554 O O . TRP A 1 193 ? -1.191 16.486 -22.427 1.00 83.88 193 TRP A O 1
ATOM 1564 N N . GLU A 1 194 ? 0.346 14.929 -21.912 1.00 80.94 194 GLU A N 1
ATOM 1565 C CA . GLU A 1 194 ? -0.180 14.569 -20.600 1.00 80.94 194 GLU A CA 1
ATOM 1566 C C . GLU A 1 194 ? 0.934 14.590 -19.554 1.00 80.94 194 GLU A C 1
ATOM 1568 O O . GLU A 1 194 ? 2.076 14.217 -19.822 1.00 80.94 194 GLU A O 1
ATOM 1573 N N . LEU A 1 195 ? 0.595 15.035 -18.345 1.00 78.75 195 LEU A N 1
ATOM 1574 C CA . LEU A 1 195 ? 1.473 14.916 -17.189 1.00 78.75 195 LEU A CA 1
ATOM 1575 C C . LEU A 1 195 ? 1.257 13.540 -16.559 1.00 78.75 195 LEU A C 1
ATOM 1577 O O . LEU A 1 195 ? 0.155 13.246 -16.094 1.00 78.75 195 LEU A O 1
ATOM 1581 N N . VAL A 1 196 ? 2.304 12.723 -16.515 1.00 79.62 196 VAL A N 1
ATOM 1582 C CA . VAL A 1 196 ? 2.292 11.402 -15.881 1.00 79.62 196 VAL A CA 1
ATOM 1583 C C . VAL A 1 196 ? 3.266 11.360 -14.714 1.00 79.62 196 VAL A C 1
ATOM 1585 O O . VAL A 1 196 ? 4.293 12.027 -14.736 1.00 79.62 196 VAL A O 1
ATOM 1588 N N . TRP A 1 197 ? 2.967 10.569 -13.689 1.00 79.75 197 TRP A N 1
ATOM 1589 C CA . TRP A 1 197 ? 3.933 10.261 -12.632 1.00 79.75 197 TRP A CA 1
ATOM 1590 C C . TRP A 1 197 ? 4.568 8.906 -12.891 1.00 79.75 197 TRP A C 1
ATOM 1592 O O . TRP A 1 197 ? 3.843 7.929 -13.080 1.00 79.75 197 TRP A O 1
ATOM 1602 N N . VAL A 1 198 ? 5.898 8.851 -12.857 1.00 78.62 198 VAL A N 1
ATOM 1603 C CA . VAL A 1 198 ? 6.661 7.607 -12.992 1.00 78.62 198 VAL A CA 1
ATOM 1604 C C . VAL A 1 198 ? 7.480 7.345 -11.735 1.00 78.62 198 VAL A C 1
ATOM 1606 O O . VAL A 1 198 ? 7.904 8.277 -11.049 1.00 78.62 198 VAL A O 1
ATOM 1609 N N . SER A 1 199 ? 7.717 6.069 -11.456 1.00 83.38 199 SER A N 1
ATOM 1610 C CA . SER A 1 199 ? 8.682 5.609 -10.461 1.00 83.38 199 SER A CA 1
ATOM 1611 C C . SER A 1 199 ? 9.463 4.423 -11.024 1.00 83.38 199 SER A C 1
ATOM 1613 O O . SER A 1 199 ? 8.948 3.673 -11.861 1.00 83.38 199 SER A O 1
ATOM 1615 N N . TYR A 1 200 ? 10.711 4.281 -10.582 1.00 79.75 200 TYR A N 1
ATOM 1616 C CA . TYR A 1 200 ? 11.596 3.177 -10.960 1.00 79.75 200 TYR A CA 1
ATOM 1617 C C . TYR A 1 200 ? 11.436 1.956 -10.054 1.00 79.75 200 TYR A C 1
ATOM 1619 O O . TYR A 1 200 ? 11.993 0.901 -10.345 1.00 79.75 200 TYR A O 1
ATOM 1627 N N . ASP A 1 201 ? 10.654 2.079 -8.983 1.00 86.81 201 ASP A N 1
ATOM 1628 C CA . ASP A 1 201 ? 10.353 0.988 -8.077 1.00 86.81 201 ASP A CA 1
ATOM 1629 C C . ASP A 1 201 ? 8.849 0.934 -7.750 1.00 86.81 201 ASP A C 1
ATOM 1631 O O . ASP A 1 201 ? 8.099 1.909 -7.875 1.00 86.81 201 ASP A O 1
ATOM 1635 N N . LEU A 1 202 ? 8.358 -0.252 -7.386 1.00 91.50 202 LEU A N 1
ATO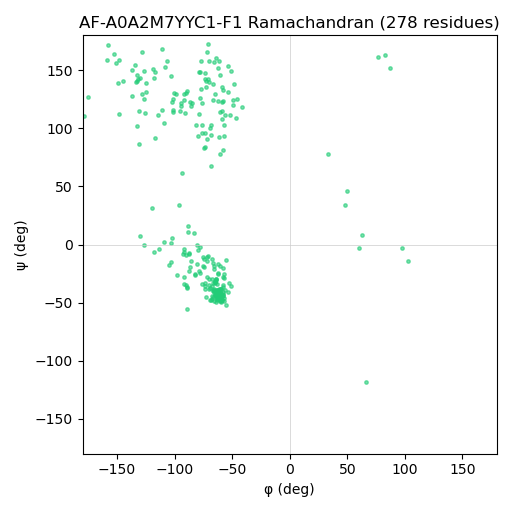M 1636 C CA . LEU A 1 202 ? 6.959 -0.426 -7.000 1.00 91.50 202 LEU A CA 1
ATOM 1637 C C . LEU A 1 202 ? 6.638 0.333 -5.720 1.00 91.50 202 LEU A C 1
ATOM 1639 O O . LEU A 1 202 ? 5.509 0.794 -5.546 1.00 91.50 202 LEU A O 1
ATOM 1643 N N . PHE A 1 203 ? 7.616 0.473 -4.831 1.00 91.31 203 PHE A N 1
ATOM 1644 C CA . PHE A 1 203 ? 7.443 1.157 -3.563 1.00 91.31 203 PHE A CA 1
ATOM 1645 C C . PHE A 1 203 ? 7.075 2.641 -3.739 1.00 91.31 203 PHE A C 1
ATOM 1647 O O . PHE A 1 203 ? 6.157 3.128 -3.074 1.00 91.31 203 PHE A O 1
ATOM 1654 N N . GLY A 1 204 ? 7.673 3.330 -4.705 1.00 89.06 204 GLY A N 1
ATOM 1655 C CA . GLY A 1 204 ? 7.345 4.688 -5.107 1.00 89.06 204 GLY A CA 1
ATOM 1656 C C . GLY A 1 204 ? 5.929 4.782 -5.667 1.00 89.06 204 GLY A C 1
ATOM 1657 O O . GLY A 1 204 ? 5.188 5.694 -5.295 1.00 89.06 204 GLY A O 1
ATOM 1658 N N . TYR A 1 205 ? 5.471 3.791 -6.444 1.00 89.56 205 TYR A N 1
ATOM 1659 C CA . TYR A 1 205 ? 4.057 3.713 -6.838 1.00 89.56 205 TYR A CA 1
ATOM 1660 C C . TYR A 1 205 ? 3.116 3.571 -5.634 1.00 89.56 205 TYR A C 1
ATOM 1662 O O . TYR A 1 205 ? 2.069 4.225 -5.605 1.00 89.56 205 TYR A O 1
ATOM 1670 N N . LEU A 1 206 ? 3.479 2.787 -4.608 1.00 92.56 206 LEU A N 1
ATOM 1671 C CA . LEU A 1 206 ? 2.686 2.702 -3.371 1.00 92.56 206 LEU A CA 1
ATOM 1672 C C . LEU A 1 206 ? 2.580 4.066 -2.678 1.00 92.56 206 LEU A C 1
ATOM 1674 O O . LEU A 1 206 ? 1.520 4.413 -2.153 1.00 92.56 206 LEU A O 1
ATOM 1678 N N . PHE A 1 207 ? 3.658 4.848 -2.701 1.00 89.12 207 PHE A N 1
ATOM 1679 C CA . PHE A 1 207 ? 3.687 6.189 -2.128 1.00 89.12 207 PHE A CA 1
ATOM 1680 C C . PHE A 1 207 ? 2.865 7.205 -2.909 1.00 89.12 207 PHE A C 1
ATOM 1682 O O . PHE A 1 207 ? 2.168 8.010 -2.290 1.00 89.12 207 PHE A O 1
ATOM 1689 N N . ILE A 1 208 ? 2.871 7.141 -4.242 1.00 88.56 208 ILE A N 1
ATOM 1690 C CA . ILE A 1 208 ? 1.973 7.964 -5.058 1.00 88.56 208 ILE A CA 1
ATOM 1691 C C . ILE A 1 208 ? 0.520 7.648 -4.691 1.00 88.56 208 ILE A C 1
ATOM 1693 O O . ILE A 1 208 ? -0.250 8.566 -4.423 1.00 88.56 208 ILE A O 1
ATOM 1697 N N . MET A 1 209 ? 0.142 6.367 -4.599 1.00 90.00 209 MET A N 1
ATOM 1698 C CA . MET A 1 209 ? -1.218 5.978 -4.194 1.00 90.00 209 MET A CA 1
ATOM 1699 C C . MET A 1 209 ? -1.585 6.514 -2.808 1.00 90.00 209 MET A C 1
ATOM 1701 O O . MET A 1 209 ? -2.676 7.054 -2.628 1.00 90.00 209 MET A O 1
ATOM 1705 N N . LEU A 1 210 ? -0.668 6.410 -1.842 1.00 89.44 210 LEU A N 1
ATOM 1706 C CA . LEU A 1 210 ? -0.859 6.992 -0.517 1.00 89.44 210 LEU A CA 1
ATOM 1707 C C . LEU A 1 210 ? -1.076 8.509 -0.603 1.00 89.44 210 LEU A C 1
ATOM 1709 O O . LEU A 1 210 ? -2.013 9.025 0.001 1.00 89.44 210 LEU A O 1
ATOM 1713 N N . MET A 1 211 ? -0.238 9.228 -1.352 1.00 86.69 211 MET A N 1
ATOM 1714 C CA . MET A 1 211 ? -0.357 10.675 -1.527 1.00 86.69 211 MET A CA 1
ATOM 1715 C C . MET A 1 211 ? -1.722 11.054 -2.113 1.00 86.69 211 MET A C 1
ATOM 1717 O O . MET A 1 211 ? -2.360 11.981 -1.617 1.00 86.69 211 MET A O 1
ATOM 1721 N N . LEU A 1 212 ? -2.206 10.318 -3.117 1.00 86.00 212 LEU A N 1
ATOM 1722 C CA . LEU A 1 212 ? -3.531 10.546 -3.697 1.00 86.00 212 LEU A CA 1
ATOM 1723 C C . LEU A 1 212 ? -4.643 10.363 -2.666 1.00 86.00 212 LEU A C 1
ATOM 1725 O O . LEU A 1 212 ? -5.554 11.185 -2.604 1.00 86.00 212 LEU A O 1
ATOM 1729 N N . ASP A 1 213 ? -4.547 9.345 -1.813 1.00 86.88 213 ASP A N 1
ATOM 1730 C CA . ASP A 1 213 ? -5.536 9.118 -0.758 1.00 86.88 213 ASP A CA 1
ATOM 1731 C C . ASP A 1 213 ? -5.456 10.151 0.373 1.00 86.88 213 ASP A C 1
ATOM 1733 O O . ASP A 1 213 ? -6.477 10.454 0.991 1.00 86.88 213 ASP A O 1
ATOM 1737 N N . LEU A 1 214 ? -4.279 10.733 0.621 1.00 83.50 214 LEU A N 1
ATOM 1738 C CA . LEU A 1 214 ? -4.107 11.849 1.557 1.00 83.50 214 LEU A CA 1
ATOM 1739 C C . LEU A 1 214 ? -4.651 13.176 1.006 1.00 83.50 214 LEU A C 1
ATOM 1741 O O . LEU A 1 214 ? -5.132 14.002 1.783 1.00 83.50 214 LEU A O 1
ATOM 1745 N N . LEU A 1 215 ? -4.571 13.388 -0.311 1.00 82.88 215 LEU A N 1
ATOM 1746 C CA . LEU A 1 215 ? -5.127 14.561 -0.998 1.00 82.88 215 LEU A CA 1
ATOM 1747 C C . LEU A 1 215 ? -6.629 14.419 -1.282 1.00 82.88 215 LEU A C 1
ATOM 1749 O O . LEU A 1 215 ? -7.335 15.418 -1.435 1.00 82.88 215 LEU A O 1
ATOM 1753 N N . GLY A 1 216 ? -7.112 13.183 -1.380 1.00 83.50 216 GLY A N 1
ATOM 1754 C CA . GLY A 1 216 ? -8.497 12.864 -1.677 1.00 83.50 216 GLY A CA 1
ATOM 1755 C C . GLY A 1 216 ? -9.465 13.171 -0.526 1.00 83.50 216 GLY A C 1
ATOM 1756 O O . GLY A 1 216 ? -9.071 13.468 0.601 1.00 83.50 216 GLY A O 1
ATOM 1757 N N . PRO A 1 217 ? -10.782 13.051 -0.773 1.00 80.31 217 PRO A N 1
ATOM 1758 C CA . PRO A 1 217 ? -11.807 13.233 0.260 1.00 80.31 217 PRO A CA 1
ATOM 1759 C C . PRO A 1 217 ? -11.838 12.089 1.293 1.00 80.31 217 PRO A C 1
ATOM 1761 O O . PRO A 1 217 ? -12.560 12.164 2.293 1.00 80.31 217 PRO A O 1
ATOM 1764 N N . GLY A 1 218 ? -11.104 11.006 1.027 1.00 81.69 218 GLY A N 1
ATOM 1765 C CA . GLY A 1 218 ? -10.980 9.850 1.899 1.00 81.69 218 GLY A CA 1
ATOM 1766 C C . GLY A 1 218 ? -10.149 10.115 3.143 1.00 81.69 218 GLY A C 1
ATOM 1767 O O . GLY A 1 218 ? -9.424 11.096 3.261 1.00 81.69 218 GLY A O 1
ATOM 1768 N N . LYS A 1 219 ? -10.257 9.201 4.104 1.00 86.81 219 LYS A N 1
ATOM 1769 C CA . LYS A 1 219 ? -9.362 9.144 5.257 1.00 86.81 219 LYS A CA 1
ATOM 1770 C C . LYS A 1 219 ? -8.815 7.744 5.396 1.00 86.81 219 LYS A C 1
ATOM 1772 O O . LYS A 1 219 ? -9.589 6.785 5.455 1.00 86.81 219 LYS A O 1
ATOM 1777 N N . VAL A 1 220 ? -7.498 7.647 5.520 1.00 88.81 220 VAL A N 1
ATOM 1778 C CA . VAL A 1 220 ? -6.825 6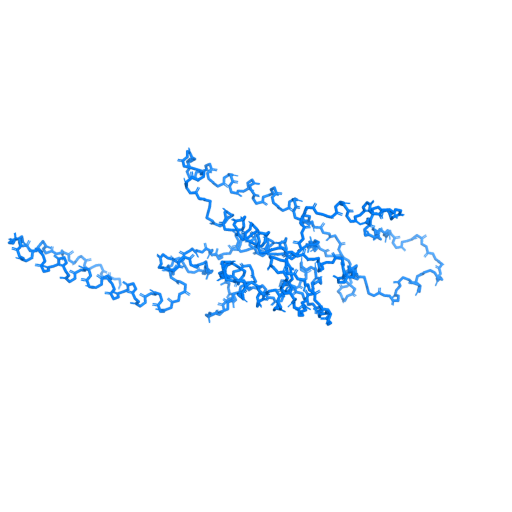.419 5.930 1.00 88.81 220 VAL A CA 1
ATOM 1779 C C . VAL A 1 220 ? -6.787 6.387 7.455 1.00 88.81 220 VAL A C 1
ATOM 1781 O O . VAL A 1 220 ? -6.312 7.319 8.099 1.00 88.81 220 VAL A O 1
ATOM 1784 N N . LEU A 1 221 ? -7.340 5.334 8.050 1.00 89.75 221 LEU A N 1
ATOM 1785 C CA . LEU A 1 221 ? -7.445 5.156 9.496 1.00 89.75 221 LEU A CA 1
ATOM 1786 C C . LEU A 1 221 ? -6.844 3.810 9.907 1.00 89.75 221 LEU A C 1
ATOM 1788 O O . LEU A 1 221 ? -6.939 2.827 9.176 1.00 89.75 221 LEU A O 1
ATOM 1792 N N . SER A 1 222 ? -6.295 3.736 11.120 1.00 91.81 222 SER A N 1
ATOM 1793 C CA . SER A 1 222 ? -5.944 2.462 11.757 1.00 91.81 222 SER A CA 1
ATOM 1794 C C . SER A 1 222 ? -7.127 1.939 12.574 1.00 91.81 222 SER A C 1
ATOM 1796 O O . SER A 1 222 ? -7.724 2.654 13.383 1.00 91.81 222 SER A O 1
ATOM 1798 N N . CYS A 1 223 ? -7.485 0.672 12.374 1.00 91.44 223 CYS A N 1
ATOM 1799 C CA . CYS A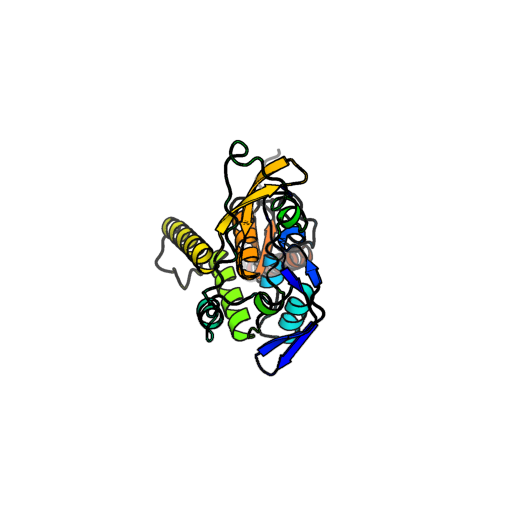 1 223 ? -8.540 0.025 13.142 1.00 91.44 223 CYS A CA 1
ATOM 1800 C C . CYS A 1 223 ? -8.114 -0.119 14.616 1.00 91.44 223 CYS A C 1
ATOM 1802 O O . CYS A 1 223 ? -7.124 -0.793 14.900 1.00 91.44 223 CYS A O 1
ATOM 1804 N N . PRO A 1 224 ? -8.881 0.386 15.598 1.00 90.62 224 PRO A N 1
ATOM 1805 C CA . PRO A 1 224 ? -8.488 0.349 17.009 1.00 90.62 224 PRO A CA 1
ATOM 1806 C C . PRO A 1 224 ? -8.439 -1.073 17.585 1.00 90.62 224 PRO A C 1
ATOM 1808 O O . PRO A 1 224 ? -7.862 -1.283 18.646 1.00 90.62 224 PRO A O 1
ATOM 1811 N N . ARG A 1 225 ? -9.047 -2.054 16.902 1.00 91.94 225 ARG A N 1
ATOM 1812 C CA . ARG A 1 225 ? -9.058 -3.458 17.327 1.00 91.94 225 ARG A CA 1
ATOM 1813 C C . ARG A 1 225 ? -7.869 -4.245 16.782 1.00 91.94 225 ARG A C 1
ATOM 1815 O O . ARG A 1 225 ? -7.179 -4.897 17.549 1.00 91.94 225 ARG A O 1
ATOM 1822 N N . CYS A 1 226 ? -7.690 -4.251 15.463 1.00 91.31 226 CYS A N 1
ATOM 1823 C CA . CYS A 1 226 ? -6.701 -5.102 14.792 1.00 91.31 226 CYS A CA 1
ATOM 1824 C C . CYS A 1 226 ? -5.514 -4.323 14.220 1.00 91.31 226 CYS A C 1
ATOM 1826 O O . CYS A 1 226 ? -4.681 -4.921 13.553 1.00 91.31 226 CYS A O 1
ATOM 1828 N N . ARG A 1 227 ? -5.468 -2.999 14.417 1.00 90.06 227 ARG A N 1
ATOM 1829 C CA . ARG A 1 227 ? -4.439 -2.067 13.924 1.00 90.06 227 ARG A CA 1
ATOM 1830 C C . ARG A 1 227 ? -4.263 -1.990 12.404 1.00 90.06 227 ARG A C 1
ATOM 1832 O O . ARG A 1 227 ? -3.532 -1.124 11.940 1.00 90.06 227 ARG A O 1
ATOM 1839 N N . LYS A 1 228 ? -4.995 -2.798 11.628 1.00 91.38 228 LYS A N 1
ATOM 1840 C CA . LYS A 1 228 ? -5.008 -2.740 10.160 1.00 91.38 228 LYS A CA 1
ATOM 1841 C C . LYS A 1 228 ? -5.451 -1.365 9.667 1.00 91.38 228 LYS A C 1
ATOM 1843 O O . LYS A 1 228 ? -6.449 -0.825 10.159 1.00 91.38 228 LYS A O 1
ATOM 1848 N N . PHE A 1 229 ? -4.726 -0.849 8.682 1.00 92.31 229 PHE A N 1
ATOM 1849 C CA . PHE A 1 229 ? -5.090 0.362 7.962 1.00 92.31 229 PHE A CA 1
ATOM 1850 C C . PHE A 1 229 ? -6.256 0.088 7.012 1.00 92.31 229 PHE A C 1
ATOM 1852 O O . PHE A 1 229 ? -6.370 -0.995 6.436 1.00 92.31 229 PHE A O 1
ATOM 1859 N N . PHE A 1 230 ? -7.158 1.054 6.895 1.00 91.62 230 PHE A N 1
ATOM 1860 C CA . PHE A 1 230 ? -8.286 1.011 5.974 1.00 91.62 230 PHE A CA 1
ATOM 1861 C C . PHE A 1 230 ? -8.670 2.426 5.552 1.00 91.62 230 PHE A C 1
ATOM 1863 O O . PHE A 1 230 ? -8.415 3.384 6.283 1.00 91.62 230 PHE A O 1
ATOM 1870 N N . MET A 1 231 ? -9.315 2.547 4.396 1.00 90.06 231 MET A N 1
ATOM 1871 C CA . MET A 1 231 ? -9.814 3.819 3.891 1.00 90.06 231 MET A CA 1
ATOM 1872 C C . MET A 1 231 ? -11.328 3.944 4.092 1.00 90.06 231 MET A C 1
ATOM 1874 O O . MET A 1 231 ? -12.064 2.962 4.014 1.00 90.06 231 MET A O 1
ATOM 1878 N N . THR A 1 232 ? -11.801 5.157 4.376 1.00 88.19 232 THR A N 1
ATOM 1879 C CA . THR A 1 232 ? -13.229 5.481 4.483 1.00 88.19 232 THR A CA 1
ATOM 1880 C C . THR A 1 232 ? -13.494 6.924 4.062 1.00 88.19 232 THR A C 1
ATOM 1882 O O . THR A 1 232 ? -12.769 7.832 4.461 1.00 88.19 232 THR A O 1
ATOM 1885 N N . ALA A 1 233 ? -14.579 7.162 3.323 1.00 86.19 233 ALA A N 1
ATOM 1886 C CA . ALA A 1 233 ? -15.118 8.509 3.105 1.00 86.19 233 ALA A CA 1
ATOM 1887 C C . ALA A 1 233 ? -15.970 9.002 4.299 1.00 86.19 233 ALA A C 1
ATOM 1889 O O . ALA A 1 233 ? -16.249 10.189 4.457 1.00 86.19 233 ALA A O 1
ATOM 1890 N N . SER A 1 234 ? -16.407 8.089 5.176 1.00 86.88 234 SER A N 1
ATOM 1891 C CA . SER A 1 234 ? -17.275 8.400 6.312 1.00 86.88 234 SER A CA 1
ATOM 1892 C C . SER A 1 234 ? -16.486 8.719 7.577 1.00 86.88 234 SER A C 1
ATOM 1894 O O . SER A 1 234 ? -15.781 7.865 8.115 1.00 86.88 234 SER A O 1
ATOM 1896 N N . ASN A 1 235 ? -16.743 9.900 8.151 1.00 83.69 235 ASN A N 1
ATOM 1897 C CA . ASN A 1 235 ? -16.248 10.306 9.474 1.00 83.69 235 ASN A CA 1
ATOM 1898 C C . ASN A 1 235 ? -16.757 9.421 10.628 1.00 83.69 235 ASN A C 1
ATOM 1900 O O . ASN A 1 235 ? -16.234 9.483 11.741 1.00 83.69 235 ASN A O 1
ATOM 1904 N N . ARG A 1 236 ? -17.816 8.633 10.403 1.00 87.81 236 ARG A N 1
ATOM 1905 C CA . ARG A 1 236 ? -18.407 7.768 11.437 1.00 87.81 236 ARG A CA 1
ATOM 1906 C C . ARG A 1 236 ? -17.746 6.396 11.499 1.00 87.81 236 ARG A C 1
ATOM 1908 O O . ARG A 1 236 ? -17.851 5.729 12.529 1.00 87.81 236 ARG A O 1
ATOM 1915 N N . MET A 1 237 ? -17.105 5.961 10.417 1.00 88.00 237 MET A N 1
ATOM 1916 C CA . MET A 1 237 ? -16.495 4.641 10.358 1.00 88.00 237 MET A CA 1
ATOM 1917 C C . MET A 1 237 ? -15.185 4.644 11.148 1.00 88.00 237 MET A C 1
ATOM 1919 O O . MET A 1 237 ? -14.284 5.429 10.882 1.00 88.00 237 MET A O 1
ATOM 1923 N N . LYS A 1 238 ? -15.101 3.766 12.151 1.00 91.19 238 LYS A N 1
ATOM 1924 C CA . LYS A 1 238 ? -13.935 3.640 13.045 1.00 91.19 238 LYS A CA 1
ATOM 1925 C C . LYS A 1 238 ? -13.259 2.274 12.975 1.00 91.19 238 LYS A C 1
ATOM 1927 O O . LYS A 1 238 ? -12.249 2.069 13.629 1.00 91.19 238 LYS A O 1
ATOM 1932 N N . PHE A 1 239 ? -13.834 1.324 12.245 1.00 92.56 239 PHE A N 1
ATOM 1933 C CA . PHE A 1 239 ? -13.381 -0.063 12.213 1.00 92.56 239 PHE A CA 1
ATOM 1934 C C . PHE A 1 239 ? -13.269 -0.523 10.767 1.00 92.56 239 PHE A C 1
ATOM 1936 O O . PHE A 1 239 ? -14.134 -0.199 9.960 1.00 92.56 239 PHE A O 1
ATOM 1943 N N . CYS A 1 240 ? -12.252 -1.330 10.474 1.00 90.69 240 CYS A N 1
ATOM 1944 C CA . CYS A 1 240 ? -11.972 -1.807 9.119 1.00 90.69 240 CYS A CA 1
ATOM 1945 C C . CYS A 1 240 ? -12.974 -2.848 8.592 1.00 90.69 240 CYS A C 1
ATOM 1947 O O . CYS A 1 240 ? -12.901 -3.229 7.430 1.00 90.69 240 CYS A O 1
ATOM 1949 N N . SER A 1 241 ? -13.852 -3.393 9.442 1.00 91.19 241 SER A N 1
ATOM 1950 C CA . SER A 1 241 ? -14.844 -4.391 9.034 1.00 91.19 241 SER A CA 1
ATOM 1951 C C . SER A 1 241 ? -16.030 -4.472 10.005 1.00 91.19 241 SER A C 1
ATOM 1953 O O . SER A 1 241 ? -15.883 -4.140 11.192 1.00 91.19 241 SER A O 1
ATOM 1955 N N . PRO A 1 242 ? -17.191 -4.993 9.552 1.00 91.88 242 PRO A N 1
ATOM 1956 C CA . PRO A 1 242 ? -18.325 -5.289 10.428 1.00 91.88 242 PRO A CA 1
ATOM 1957 C C . PRO A 1 242 ? -17.973 -6.267 11.552 1.00 91.88 242 PRO A C 1
ATOM 1959 O O . PRO A 1 242 ? -18.449 -6.105 12.672 1.00 91.88 242 PRO A O 1
ATOM 1962 N N . SER A 1 243 ? -17.086 -7.235 11.296 1.00 93.69 243 SER A N 1
ATOM 1963 C CA . SER A 1 243 ? -16.593 -8.164 12.322 1.00 93.69 243 SER A CA 1
ATOM 1964 C C . SER A 1 243 ? -15.809 -7.434 13.421 1.00 93.69 243 SER A C 1
AT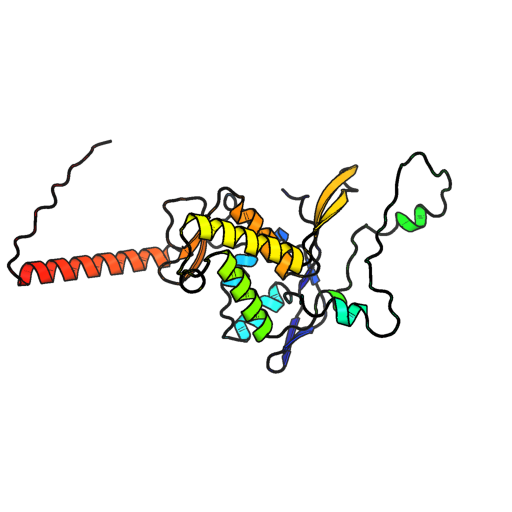OM 1966 O O . SER A 1 243 ? -16.033 -7.654 14.617 1.00 93.69 243 SER A O 1
ATOM 1968 N N . CYS A 1 244 ? -14.933 -6.490 13.049 1.00 93.31 244 CYS A N 1
ATOM 1969 C CA . CYS A 1 244 ? -14.226 -5.652 14.018 1.00 93.31 244 CYS A CA 1
ATOM 1970 C C . CYS A 1 244 ? -15.193 -4.813 14.861 1.00 93.31 244 CYS A C 1
ATOM 1972 O O . CYS A 1 244 ? -15.047 -4.778 16.086 1.00 93.31 244 CYS A O 1
ATOM 1974 N N . TYR A 1 245 ? -16.202 -4.214 14.226 1.00 93.88 245 TYR A N 1
ATOM 1975 C CA . TYR A 1 245 ? -17.236 -3.437 14.907 1.00 93.88 245 TYR A CA 1
ATOM 1976 C C . TYR A 1 245 ? -18.116 -4.289 15.838 1.00 93.88 245 TYR A C 1
ATOM 1978 O O . TYR A 1 245 ? -18.373 -3.895 16.977 1.00 93.88 245 TYR A O 1
ATOM 1986 N N . GLY A 1 246 ? -18.545 -5.473 15.392 1.00 94.75 246 GLY A N 1
ATOM 1987 C CA . GLY A 1 246 ? -19.403 -6.379 16.157 1.00 94.75 246 GLY A CA 1
ATOM 1988 C C . GLY A 1 246 ? -18.763 -6.804 17.475 1.00 94.75 246 GLY A C 1
ATOM 1989 O O . GLY A 1 246 ? -19.381 -6.687 18.532 1.00 94.75 246 GLY A O 1
ATOM 1990 N N . VAL A 1 247 ? -17.487 -7.192 17.449 1.00 94.69 247 VAL A N 1
ATOM 1991 C CA . VAL A 1 247 ? -16.767 -7.556 18.681 1.00 94.69 247 VAL A CA 1
ATOM 1992 C C . VAL A 1 247 ? -16.567 -6.359 19.599 1.00 94.69 247 VAL A C 1
ATOM 1994 O O . VAL A 1 247 ? -16.748 -6.500 20.805 1.00 94.69 247 VAL A O 1
ATOM 1997 N N . PHE A 1 248 ? -16.263 -5.174 19.060 1.00 94.38 248 PHE A N 1
ATOM 1998 C CA . PHE A 1 248 ? -16.208 -3.961 19.876 1.00 94.38 248 PHE A CA 1
ATOM 1999 C C . PHE A 1 248 ? -17.546 -3.703 20.587 1.00 94.38 248 PHE A C 1
ATOM 2001 O O . PHE A 1 248 ? -17.563 -3.401 21.779 1.00 94.38 248 PHE A O 1
ATOM 2008 N N . LYS A 1 249 ? -18.676 -3.877 19.888 1.00 95.25 249 LYS A N 1
ATOM 2009 C CA . LYS A 1 249 ? -20.020 -3.721 20.465 1.00 95.25 249 LYS A CA 1
ATOM 2010 C C . LYS A 1 249 ? -20.275 -4.727 21.593 1.00 95.25 249 LYS A C 1
ATOM 2012 O O . LYS A 1 249 ? -20.764 -4.330 22.649 1.00 95.25 249 LYS A O 1
ATOM 2017 N N . VAL A 1 250 ? -19.900 -5.995 21.401 1.00 96.00 250 VAL A N 1
ATOM 2018 C CA . VAL A 1 250 ? -20.019 -7.044 22.430 1.00 96.00 250 VAL A CA 1
ATOM 2019 C C . VAL A 1 250 ? -19.146 -6.728 23.647 1.00 96.00 250 VAL A C 1
ATOM 2021 O O . VAL A 1 250 ? -19.636 -6.759 24.773 1.00 96.00 250 VAL A O 1
ATOM 2024 N N . GLN A 1 251 ? -17.879 -6.362 23.441 1.00 93.56 251 GLN A N 1
ATOM 2025 C CA . GLN A 1 251 ? -16.957 -6.007 24.525 1.00 93.56 251 GLN A CA 1
ATOM 2026 C C . GLN A 1 251 ? -17.436 -4.781 25.306 1.00 93.56 251 GLN A C 1
ATOM 2028 O O . GLN A 1 251 ? -17.403 -4.782 26.537 1.00 93.56 251 GLN A O 1
ATOM 2033 N N . LYS A 1 252 ? -17.923 -3.751 24.604 1.00 94.06 252 LYS A N 1
ATOM 2034 C CA . LYS A 1 252 ? -18.508 -2.560 25.224 1.00 94.06 252 LYS A CA 1
ATOM 2035 C C . LYS A 1 252 ? -19.707 -2.933 26.098 1.00 94.06 252 LYS A C 1
ATOM 2037 O O . LYS A 1 252 ? -19.746 -2.548 27.262 1.00 94.06 252 LYS A O 1
ATOM 2042 N N . TYR A 1 253 ? -20.629 -3.740 25.574 1.00 96.19 253 TYR A N 1
ATOM 2043 C CA . TYR A 1 253 ? -21.791 -4.215 26.327 1.00 96.19 253 TYR A CA 1
ATOM 2044 C C . TYR A 1 253 ? -21.391 -5.027 27.571 1.00 96.19 253 TYR A C 1
ATOM 2046 O O . TYR A 1 253 ? -21.913 -4.797 28.661 1.00 96.19 253 TYR A O 1
ATOM 2054 N N . GLN A 1 254 ? -20.430 -5.947 27.443 1.00 95.38 254 GLN A N 1
ATOM 2055 C CA . GLN A 1 254 ? -19.935 -6.737 28.574 1.00 95.38 254 GLN A CA 1
ATOM 2056 C C . GLN A 1 254 ? -19.264 -5.866 29.643 1.00 95.38 254 GLN A C 1
ATOM 2058 O O . GLN A 1 254 ? -19.458 -6.113 30.834 1.00 95.38 254 GLN A O 1
ATOM 2063 N N . ARG A 1 255 ? -18.506 -4.838 29.240 1.00 94.69 255 ARG A N 1
ATOM 2064 C CA . ARG A 1 255 ? -17.893 -3.876 30.163 1.00 94.69 255 ARG A CA 1
ATOM 2065 C C . ARG A 1 255 ? -18.957 -3.083 30.919 1.00 94.69 255 ARG A C 1
ATOM 2067 O O . ARG A 1 255 ? -18.934 -3.081 32.144 1.00 94.69 255 ARG A O 1
ATOM 2074 N N . GLU A 1 256 ? -19.936 -2.520 30.215 1.00 94.75 256 GLU A N 1
ATOM 2075 C CA . GLU A 1 256 ? -21.052 -1.788 30.832 1.00 94.75 256 GLU A CA 1
ATOM 2076 C C . GLU A 1 256 ? -21.865 -2.680 31.785 1.00 94.75 256 GLU A C 1
ATOM 2078 O O . GLU A 1 256 ? -22.278 -2.238 32.858 1.00 94.75 256 GLU A O 1
ATOM 2083 N N . LYS A 1 257 ? -22.071 -3.959 31.436 1.00 94.94 257 LYS A N 1
ATOM 2084 C CA . LYS A 1 257 ? -22.740 -4.936 32.309 1.00 94.94 257 LYS A CA 1
ATOM 2085 C C . LYS A 1 257 ? -21.936 -5.199 33.587 1.00 94.94 257 LYS A C 1
ATOM 2087 O O . LYS A 1 257 ? -22.518 -5.196 34.671 1.00 94.94 257 LYS A O 1
ATOM 2092 N N . LYS A 1 258 ? -20.615 -5.389 33.480 1.00 94.50 258 LYS A N 1
ATOM 2093 C CA . LYS A 1 258 ? -19.719 -5.571 34.639 1.00 94.50 258 LYS A CA 1
ATOM 2094 C C . LYS A 1 258 ? -19.676 -4.323 35.524 1.00 94.50 258 LYS A C 1
ATOM 2096 O O . LYS A 1 258 ? -19.783 -4.443 36.738 1.00 94.50 258 LYS A O 1
ATOM 2101 N N . GLU A 1 259 ? -19.584 -3.134 34.935 1.00 93.06 259 GLU A N 1
ATOM 2102 C CA . GLU A 1 259 ? -19.585 -1.862 35.671 1.00 93.06 259 GLU A CA 1
ATOM 2103 C C . GLU A 1 259 ? -20.897 -1.637 36.429 1.00 93.06 259 GLU A C 1
ATOM 2105 O O . GLU A 1 259 ? -20.871 -1.260 37.599 1.00 93.06 259 GLU A O 1
ATOM 2110 N N . LYS A 1 260 ? -22.047 -1.933 35.807 1.00 92.00 260 LYS A N 1
ATOM 2111 C CA . LYS A 1 260 ? -23.356 -1.871 36.476 1.00 92.00 260 LYS A CA 1
ATOM 2112 C C . LYS A 1 260 ? -23.460 -2.868 37.631 1.00 92.00 260 LYS A C 1
ATOM 2114 O O . LYS A 1 260 ? -23.956 -2.498 38.693 1.00 92.00 260 LYS A O 1
ATOM 2119 N N . ALA A 1 261 ? -22.965 -4.094 37.454 1.00 90.69 261 ALA A N 1
ATOM 2120 C CA . ALA A 1 261 ? -22.934 -5.095 38.520 1.00 90.69 261 ALA A CA 1
ATOM 2121 C C . ALA A 1 261 ? -22.042 -4.652 39.697 1.00 90.69 261 ALA A C 1
ATOM 2123 O O . ALA A 1 261 ? -22.457 -4.738 40.851 1.00 90.69 261 ALA A O 1
ATOM 2124 N N . LEU A 1 262 ? -20.859 -4.093 39.415 1.00 90.19 262 LEU A N 1
ATOM 2125 C CA . LEU A 1 262 ? -19.951 -3.552 40.434 1.00 90.19 262 LEU A CA 1
ATOM 2126 C C . LEU A 1 262 ? -20.535 -2.325 41.152 1.00 90.19 262 LEU A C 1
ATOM 2128 O O . LEU A 1 262 ? -20.354 -2.170 42.359 1.00 90.19 262 LEU A O 1
ATOM 2132 N N . ALA A 1 263 ? -21.239 -1.446 40.435 1.00 88.44 263 ALA A N 1
ATOM 2133 C CA . ALA A 1 263 ? -21.909 -0.293 41.031 1.00 88.44 263 ALA A CA 1
ATOM 2134 C C . ALA A 1 263 ? -23.050 -0.718 41.971 1.00 88.44 263 ALA A C 1
ATOM 2136 O O . ALA A 1 263 ? -23.184 -0.144 43.053 1.00 88.44 263 ALA A O 1
ATOM 2137 N N . ALA A 1 264 ? -23.809 -1.752 41.591 1.00 85.94 264 ALA A N 1
ATOM 2138 C CA . ALA A 1 264 ? -24.857 -2.337 42.423 1.00 85.94 264 ALA A CA 1
ATOM 2139 C C . ALA A 1 264 ? -24.288 -2.979 43.701 1.00 85.94 264 ALA A C 1
ATOM 2141 O O . ALA A 1 264 ? -24.819 -2.745 44.783 1.00 85.94 264 ALA A O 1
ATOM 2142 N N . GLN A 1 265 ? -23.167 -3.706 43.604 1.00 83.75 265 GLN A N 1
ATOM 2143 C CA . GLN A 1 265 ? -22.491 -4.300 44.768 1.00 83.75 265 GLN A CA 1
ATOM 2144 C C . GLN A 1 265 ? -21.937 -3.253 45.746 1.00 83.75 265 GLN A C 1
ATOM 2146 O O . GLN A 1 265 ? -21.922 -3.481 46.950 1.00 83.75 265 GLN A O 1
ATOM 2151 N N . LYS A 1 266 ? -21.510 -2.082 45.256 1.00 84.94 266 LYS A N 1
ATOM 2152 C CA . LYS A 1 266 ? -20.973 -0.993 46.094 1.00 84.94 266 LYS A CA 1
ATOM 2153 C C . LYS A 1 266 ? -22.049 -0.094 46.723 1.00 84.94 266 LYS A C 1
ATOM 2155 O O . LYS A 1 266 ? -21.710 0.976 47.223 1.00 84.94 266 LYS A O 1
ATOM 2160 N N . GLY A 1 267 ? -23.335 -0.455 46.645 1.00 73.38 267 GLY A N 1
ATOM 2161 C CA . GLY A 1 267 ? -24.440 0.326 47.221 1.00 73.38 267 GLY A CA 1
ATOM 2162 C C . GLY A 1 267 ? -24.616 1.733 46.627 1.00 73.38 267 GLY A C 1
ATOM 2163 O O . GLY A 1 267 ? -25.423 2.524 47.118 1.00 73.38 267 GLY A O 1
ATOM 2164 N N . LYS A 1 268 ? -23.887 2.081 45.555 1.00 59.41 268 LYS A N 1
ATOM 2165 C CA . LYS A 1 268 ? -24.037 3.369 44.875 1.00 59.41 268 LYS A CA 1
ATOM 2166 C C . LYS A 1 268 ? -25.308 3.309 44.036 1.00 59.41 268 LYS A C 1
ATOM 2168 O O . LYS A 1 268 ? -25.307 2.715 42.959 1.00 59.41 268 LYS A O 1
ATOM 2173 N N . LYS A 1 269 ? -26.384 3.947 44.521 1.00 61.94 269 LYS A N 1
ATOM 2174 C CA . LYS A 1 269 ? -27.607 4.173 43.733 1.00 61.94 269 LYS A CA 1
ATOM 2175 C C . LYS A 1 269 ? -27.205 4.685 42.340 1.00 61.94 269 LYS A C 1
ATOM 2177 O O . LYS A 1 269 ? -26.463 5.671 42.260 1.00 61.94 269 LYS A O 1
ATOM 2182 N N . PRO A 1 270 ? -27.640 4.031 41.250 1.00 58.88 270 PRO A N 1
ATOM 2183 C CA . PRO A 1 270 ? -27.279 4.456 39.909 1.00 58.88 270 PRO A CA 1
ATOM 2184 C C . PRO A 1 270 ? -27.756 5.896 39.705 1.00 58.88 270 PRO A C 1
ATOM 2186 O O . PRO A 1 270 ? -28.941 6.189 39.866 1.00 58.88 270 PRO A O 1
ATOM 2189 N N . LYS A 1 271 ? -26.834 6.811 39.369 1.00 60.12 271 LYS A N 1
ATOM 2190 C CA . LYS A 1 271 ? -27.202 8.158 38.919 1.00 60.12 271 LYS A CA 1
ATOM 2191 C C . LYS A 1 271 ? -28.067 7.981 37.675 1.00 60.12 271 LYS A C 1
ATOM 2193 O O . LYS A 1 271 ? -27.557 7.580 36.629 1.00 60.12 271 LYS A O 1
ATOM 2198 N N . ALA A 1 272 ? -29.366 8.241 37.816 1.00 57.78 272 ALA A N 1
ATOM 2199 C CA . ALA A 1 272 ? -30.315 8.221 36.717 1.00 57.78 272 ALA A CA 1
ATOM 2200 C C . ALA A 1 272 ? -29.764 9.104 35.596 1.00 57.78 272 ALA A C 1
ATOM 2202 O O . ALA A 1 272 ? -29.611 10.318 35.751 1.00 57.78 272 ALA A O 1
ATOM 2203 N N . THR A 1 273 ? -29.389 8.480 34.485 1.00 57.50 273 THR A N 1
ATOM 2204 C CA . THR A 1 273 ? -28.938 9.197 33.302 1.00 57.50 273 THR A CA 1
ATOM 2205 C C . THR A 1 273 ? -30.176 9.896 32.755 1.00 57.50 273 THR A C 1
ATOM 2207 O O . THR A 1 273 ? -31.039 9.247 32.169 1.00 57.50 273 THR A O 1
ATOM 2210 N N . LYS A 1 274 ? -30.323 11.200 33.031 1.00 50.34 274 LYS A N 1
ATOM 2211 C CA . LYS A 1 274 ? -31.386 12.027 32.449 1.00 50.34 274 LYS A CA 1
ATOM 2212 C C . LYS A 1 274 ? -31.246 11.941 30.933 1.00 50.34 274 LYS A C 1
ATOM 2214 O O . LYS A 1 274 ? -30.348 12.541 30.347 1.00 50.34 274 LYS A O 1
ATOM 2219 N N . PHE A 1 275 ? -32.119 11.153 30.321 1.00 45.25 275 PHE A N 1
ATOM 2220 C CA . PHE A 1 275 ? -32.258 11.053 28.882 1.00 45.25 275 PHE A CA 1
ATOM 2221 C C . PHE A 1 275 ? -32.908 12.359 28.415 1.00 45.25 275 PHE A C 1
ATOM 2223 O O . PHE A 1 275 ? -34.128 12.504 28.424 1.00 45.25 275 PHE A O 1
ATOM 2230 N N . THR A 1 276 ? -32.097 13.361 28.082 1.00 51.59 276 THR A N 1
ATOM 2231 C CA . THR A 1 276 ? -32.574 14.562 27.396 1.00 51.59 276 THR A CA 1
ATOM 2232 C C . THR A 1 276 ? -32.845 14.182 25.947 1.00 51.59 276 THR A C 1
ATOM 2234 O O . THR A 1 276 ? -32.008 14.330 25.059 1.00 51.59 276 THR A O 1
ATOM 2237 N N . GLY A 1 277 ? -34.027 13.612 25.718 1.00 48.25 277 GLY A N 1
ATOM 2238 C CA . GLY A 1 277 ? -34.542 13.338 24.386 1.00 48.25 277 GLY A CA 1
ATOM 2239 C C . GLY A 1 277 ? -34.707 14.643 23.613 1.00 48.25 277 GLY A C 1
ATOM 2240 O O . GLY A 1 277 ? -35.755 15.276 23.677 1.00 48.25 277 GLY A O 1
ATOM 2241 N N . LYS A 1 278 ? -33.682 15.044 22.857 1.00 50.50 278 LYS A N 1
ATOM 2242 C CA . LYS A 1 278 ? -33.863 15.950 21.722 1.00 50.50 278 LYS A CA 1
ATOM 2243 C C . LYS A 1 278 ? -34.515 15.135 20.607 1.00 50.50 278 LYS A C 1
ATOM 2245 O O . LYS A 1 278 ? -33.826 14.424 19.880 1.00 50.50 278 LYS A O 1
ATOM 2250 N N . LYS A 1 279 ? -35.846 15.218 20.515 1.00 49.09 279 LYS A N 1
ATOM 2251 C CA . LYS A 1 279 ? -36.573 14.899 19.281 1.00 49.09 279 LYS A CA 1
ATOM 2252 C C . LYS A 1 279 ? -36.020 15.813 18.179 1.00 49.09 279 LYS A C 1
ATOM 2254 O O . LYS A 1 279 ? -35.968 17.027 18.371 1.00 49.09 279 LYS A O 1
ATOM 2259 N N . LYS A 1 280 ? -35.544 15.213 17.092 1.00 52.12 280 LYS A N 1
ATOM 2260 C CA . LYS A 1 280 ? -35.418 15.858 15.785 1.00 52.12 280 LYS A CA 1
ATOM 2261 C C . LYS A 1 280 ? -36.530 15.309 14.915 1.00 52.12 280 LYS A C 1
ATOM 2263 O O . LYS A 1 280 ? -36.810 14.100 15.080 1.00 52.12 280 LYS A O 1
#

Secondary structure (DSSP, 8-state):
-TTSB---EEEEEEEEETTEEEEEEEEEEE-GGGG---TTT--TT---HHHHHHHS-TTSHHHHHHHHHHH-----TTSHHHHHSSTTPPP----------TTS---TTTHHHHTTS-S-----HHHHS--EEHHHHHHHHHHHHHHHS--TTTTTT--HHHHHHHHHHHHHHHHHHTT-EEEEEEETTTTEEEEEEE-SSHHHHHHHHHHHHHHSS-EEEE-TTT--EEEES-TT--SSSHHHHHHHHHHHHHHHHHHHHHHHHTT-------------

Foldseek 3Di:
DPFAADDWAWAAQWDDDPQKTAGDDDTDIDGLCVLFAAQVGDDQPRDRLLLLLLPFPLVDVVSVNVNCNVGNDFFDLPCLVVVLPPPDHHRPPVPPPDDDDPPPDDDDDVVVVVVPDPPDSPDDNPQARDMDGSVVSVVLSVLSVCLQPVDCVVVVVDDPVRSVVVSVVSLVVVLVSQVWDWDWDQDPVVRDIHIYTDGSTNSNVSSVSVVCNVVHCKHWAQQPQPRRIDIHNDPPDRHSDPVSVVVVVVVVVVVVVVVVVVCVVVVNDPPPPPPPDPDD

Sequence (280 aa):
MQGLFGGIWYRSAVELKGDKILPVPPFEPYNPFDLYKSASDVRQGERSLYLEFLAVDADKPVEVVNFCERFGVLGHAEKTEEWLDGEGGQPFRGEYIVHFDPKSFTNDKWIKRLIGKPATTRFPPEVLCLPQTITSFKAQQAVLRNALTPDHATFSTCSPSQLKDVTRSFINNFLMDSHVQPQLNWNVQEDRWELVWVSYDLFGYLFIMLMLDLLGPGKVLSCPRCRKFFMTASNRMKFCSPSCYGVFKVQKYQREKKEKALAAQKGKKPKATKFTGKKK

Solvent-accessible surface area (backbone atoms only — not comparable to full-atom values): 16796 Å² total; per-residue (Å²): 128,91,72,46,66,52,58,80,44,50,22,24,50,65,47,74,61,87,60,36,42,35,67,37,84,70,72,45,77,46,49,72,66,81,42,53,51,54,49,90,67,53,52,95,87,62,67,26,56,49,51,54,60,68,64,47,54,66,92,39,65,69,47,46,50,56,46,26,36,72,63,17,53,47,38,66,81,89,46,59,64,66,68,28,62,54,85,86,48,69,64,74,67,70,80,77,79,76,78,81,72,89,89,74,76,95,65,82,74,61,54,65,70,59,73,72,54,80,95,61,92,70,72,54,62,81,74,43,46,40,70,46,36,51,68,54,53,44,50,54,47,50,54,56,44,39,66,76,50,68,49,58,80,86,43,64,88,51,52,80,67,52,47,51,54,51,45,50,51,51,52,53,52,47,39,59,65,36,55,46,40,82,42,84,41,76,39,78,91,74,73,41,84,38,65,22,44,38,47,74,26,50,52,30,50,33,48,52,54,50,49,50,43,70,72,40,87,28,42,79,44,60,12,85,85,79,59,45,67,36,75,35,61,52,93,81,67,65,50,76,39,70,68,57,43,50,52,50,53,52,51,52,52,52,49,54,50,51,51,52,52,54,36,58,74,67,70,50,75,77,78,78,76,80,77,79,78,75,82,128